Protein 5UE0 (pdb70)

Solvent-accessible surface area: 12920 Å² total

Radius of gyration: 20.77 Å; Cα contacts (8 Å, |Δi|>4): 367; chains: 1; bounding box: 65×40×37 Å

Structure (mmCIF, N/CA/C/O backbone):
data_5UE0
#
_entry.id   5UE0
#
_cell.length_a   121.812
_cell.length_b   121.812
_cell.length_c   121.812
_cell.angle_alpha   90.00
_cell.angle_beta   90.00
_cell.angle_gamma   90.00
#
_symmetry.space_group_name_H-M   'I 2 3'
#
loop_
_entity.id
_entity.type
_entity.pdbx_description
1 polymer 'CT622 protein'
2 non-polymer 'SULFATE ION'
3 water water
#
loop_
_atom_site.group_PDB
_atom_site.id
_atom_site.type_symbol
_atom_site.label_atom_id
_atom_site.label_alt_id
_atom_site.label_comp_id
_atom_site.label_asym_id
_atom_site.label_entity_id
_atom_site.label_seq_id
_atom_site.pdbx_PDB_ins_code
_atom_site.Cartn_x
_atom_site.Cartn_y
_atom_site.Cartn_z
_atom_site.occupancy
_atom_site.B_iso_or_equiv
_atom_site.auth_seq_id
_atom_site.auth_comp_id
_atom_site.auth_asym_id
_atom_site.auth_atom_id
_atom_site.pdbx_PDB_model_num
ATOM 1 N N . SER A 1 1 ? 35.258 41.191 29.528 1.00 110.75 353 SER A N 1
ATOM 2 C CA . SER A 1 1 ? 36.164 41.967 28.687 1.00 98.91 353 SER A CA 1
ATOM 3 C C . SER A 1 1 ? 37.467 42.254 29.440 1.00 118.06 353 SER A C 1
ATOM 4 O O . SER A 1 1 ? 37.465 42.959 30.445 1.00 132.25 353 SER A O 1
ATOM 7 N N . LEU A 1 2 ? 38.577 41.708 28.944 1.00 111.66 354 LEU A N 1
ATOM 8 C CA . LEU A 1 2 ? 39.829 41.687 29.695 1.00 100.26 354 LEU A CA 1
ATOM 9 C C . LEU A 1 2 ? 40.614 42.993 29.567 1.00 98.37 354 LEU A C 1
ATOM 10 O O . LEU A 1 2 ? 40.712 43.578 28.483 1.00 94.69 354 LEU A O 1
ATOM 12 N N . LEU A 1 3 ? 41.190 43.435 30.688 1.00 74.96 355 LEU A N 1
ATOM 13 C CA . LEU A 1 3 ? 42.143 44.545 30.715 1.00 54.51 355 LEU A CA 1
ATOM 14 C C . LEU A 1 3 ? 43.555 43.984 30.833 1.00 59.99 355 LEU A C 1
ATOM 15 O O . LEU A 1 3 ? 43.819 43.142 31.696 1.00 57.46 355 LEU A O 1
ATOM 17 N N . LEU A 1 4 ? 44.466 44.472 29.989 1.00 51.03 356 LEU A N 1
ATOM 18 C CA . LEU A 1 4 ? 45.778 43.840 29.894 1.00 47.25 356 LEU A CA 1
ATOM 19 C C . LEU A 1 4 ? 46.609 44.038 31.145 1.00 45.05 356 LEU A C 1
ATOM 20 O O . LEU A 1 4 ? 47.357 43.131 31.533 1.00 46.62 356 LEU A O 1
ATOM 25 N N . ASP A 1 5 ? 46.481 45.190 31.802 1.00 60.34 357 ASP A N 1
ATOM 26 C CA . ASP A 1 5 ? 47.240 45.431 33.024 1.00 69.58 357 ASP A CA 1
ATOM 27 C C . ASP A 1 5 ? 46.784 44.550 34.188 1.00 73.52 357 ASP A C 1
ATOM 28 O O . ASP A 1 5 ? 47.448 44.537 35.232 1.00 57.51 357 ASP A O 1
ATOM 33 N N . ASP A 1 6 ? 45.678 43.819 34.035 1.00 69.98 358 ASP A N 1
ATOM 34 C CA . ASP A 1 6 ? 45.160 42.968 35.096 1.00 80.15 358 ASP A CA 1
ATOM 35 C C . ASP A 1 6 ? 45.084 41.528 34.610 1.00 100.57 358 ASP A C 1
ATOM 36 O O . ASP A 1 6 ? 44.003 40.930 34.614 1.00 113.01 358 ASP A O 1
ATOM 38 N N . VAL A 1 7 ? 46.220 40.963 34.183 1.00 77.13 359 VAL A N 1
ATOM 39 C CA . VAL A 1 7 ? 46.244 39.606 33.653 1.00 75.26 359 VAL A CA 1
ATOM 40 C C . VAL A 1 7 ? 47.123 38.720 34.521 1.00 63.71 359 VAL A C 1
ATOM 41 O O . VAL A 1 7 ? 48.126 39.153 35.096 1.00 58.32 359 VAL A O 1
ATOM 45 N N . ASP A 1 8 ? 46.728 37.454 34.588 1.00 74.04 360 ASP A N 1
ATOM 46 C CA . ASP A 1 8 ? 47.506 36.429 35.251 1.00 63.63 360 ASP A CA 1
ATOM 47 C C . ASP A 1 8 ? 48.708 36.045 34.395 1.00 41.93 360 ASP A C 1
ATOM 48 O O . ASP A 1 8 ? 48.817 36.397 33.226 1.00 36.87 360 ASP A O 1
ATOM 53 N N . ASN A 1 9 ? 49.620 35.305 35.004 1.00 41.31 361 ASN A N 1
ATOM 54 C CA . ASN A 1 9 ? 50.870 34.979 34.344 1.00 45.19 361 ASN A CA 1
ATOM 55 C C . ASN A 1 9 ? 50.641 34.170 33.079 1.00 50.07 361 ASN A C 1
ATOM 56 O O . ASN A 1 9 ? 51.318 34.383 32.072 1.00 46.18 361 ASN A O 1
ATOM 61 N N . GLU A 1 10 ? 49.752 33.173 33.131 1.00 53.83 362 GLU A N 1
ATOM 62 C CA . GLU A 1 10 ? 49.547 32.380 31.925 1.00 39.02 362 GLU A CA 1
ATOM 63 C C . GLU A 1 10 ? 49.159 33.277 30.760 1.00 38.78 362 GLU A C 1
ATOM 64 O O . GLU A 1 10 ? 49.730 33.161 29.680 1.00 36.61 362 GLU A O 1
ATOM 70 N N . MET A 1 11 ? 48.281 34.263 30.987 1.00 34.15 363 MET A N 1
ATOM 71 C CA . MET A 1 11 ? 47.866 35.139 29.893 1.00 58.38 363 MET A CA 1
ATOM 72 C C . MET A 1 11 ? 48.933 36.179 29.543 1.00 41.91 363 MET A C 1
ATOM 73 O O . MET A 1 11 ? 48.984 36.667 28.401 1.00 31.84 363 MET A O 1
ATOM 76 N N . ALA A 1 12 ? 49.774 36.546 30.506 1.00 31.92 364 ALA A N 1
ATOM 77 C CA . ALA A 1 12 ? 50.898 37.416 30.165 1.00 35.37 364 ALA A CA 1
ATOM 78 C C . ALA A 1 12 ? 51.852 36.719 29.209 1.00 33.76 364 ALA A C 1
ATOM 79 O O . ALA A 1 12 ? 52.334 37.326 28.251 1.00 31.20 364 ALA A O 1
ATOM 81 N N . ALA A 1 13 ? 52.145 35.451 29.461 1.00 29.24 365 ALA A N 1
ATOM 82 C CA 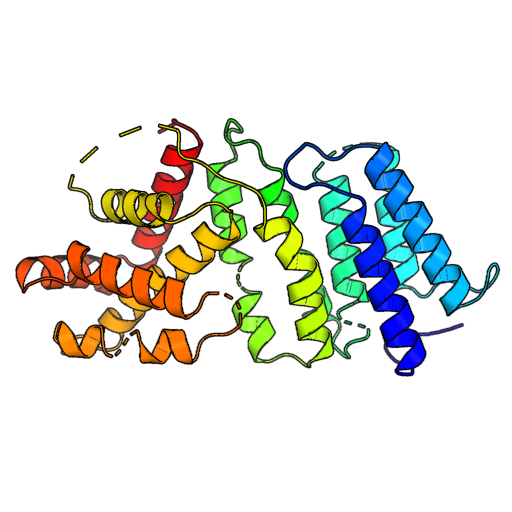. ALA A 1 13 ? 53.045 34.708 28.594 1.00 34.51 365 ALA A CA 1
ATOM 83 C C . ALA A 1 13 ? 52.393 34.392 27.258 1.00 39.53 365 ALA A C 1
ATOM 84 O O . ALA A 1 13 ? 53.073 34.346 26.216 1.00 30.80 365 ALA A O 1
ATOM 86 N N . ILE A 1 14 ? 51.085 34.143 27.255 1.00 37.12 366 ILE A N 1
ATOM 87 C CA . ILE A 1 14 ? 50.412 33.980 25.971 1.00 29.73 366 ILE A CA 1
ATOM 88 C C . ILE A 1 14 ? 50.573 35.238 25.127 1.00 32.32 366 ILE A C 1
ATOM 89 O O . ILE A 1 14 ? 50.840 35.167 23.926 1.00 33.22 366 ILE A O 1
ATOM 94 N N . ALA A 1 15 ? 50.371 36.401 25.731 1.00 28.79 367 ALA A N 1
ATOM 95 C CA . ALA A 1 15 ? 50.418 37.630 24.959 1.00 50.73 367 ALA A CA 1
ATOM 96 C C . ALA A 1 15 ? 51.813 37.852 24.410 1.00 34.17 367 ALA A C 1
ATOM 97 O O . ALA A 1 15 ? 51.999 38.207 23.244 1.00 26.69 367 ALA A O 1
ATOM 99 N N . MET A 1 16 ? 52.804 37.705 25.266 1.00 34.85 368 MET A N 1
ATOM 100 C CA . MET A 1 16 ? 54.168 37.964 24.870 1.00 31.75 368 MET A CA 1
ATOM 101 C C . MET A 1 16 ? 54.644 36.964 23.823 1.00 29.57 368 MET A C 1
ATOM 102 O O . MET A 1 16 ? 55.325 37.328 22.862 1.00 31.70 368 MET A O 1
ATOM 107 N N . GLN A 1 17 ? 54.241 35.706 23.946 1.00 27.92 369 GLN A N 1
ATOM 108 C CA . GLN A 1 17 ? 54.610 34.755 22.906 1.00 33.98 369 GLN A CA 1
ATOM 109 C C . GLN A 1 17 ? 53.981 35.130 21.577 1.00 37.51 369 GLN A C 1
ATOM 110 O O . GLN A 1 17 ? 54.623 35.007 20.527 1.00 27.27 369 GLN A O 1
ATOM 116 N N . GLY A 1 18 ? 52.755 35.646 21.597 1.00 32.21 370 GLY A N 1
ATOM 117 C CA . GLY A 1 18 ? 52.167 36.168 20.378 1.00 42.09 370 GLY A CA 1
ATOM 118 C C . GLY A 1 18 ? 52.961 37.324 19.809 1.00 39.23 370 GLY A C 1
ATOM 119 O O . GLY A 1 18 ? 53.158 37.412 18.597 1.00 32.33 370 GLY A O 1
ATOM 120 N N . PHE A 1 19 ? 53.409 38.247 20.668 1.00 24.06 371 PHE A N 1
ATOM 121 C CA . PHE A 1 19 ? 54.231 39.340 20.162 1.00 27.96 371 PHE A CA 1
ATOM 122 C C . PHE A 1 19 ? 55.540 38.800 19.594 1.00 30.71 371 PHE A C 1
ATOM 123 O O . PHE A 1 19 ? 55.987 39.214 18.524 1.00 26.65 371 PHE A O 1
ATOM 131 N N . ARG A 1 20 ? 56.151 37.843 20.268 1.00 26.56 372 ARG A N 1
ATOM 132 C CA . ARG A 1 20 ? 57.371 37.255 19.723 1.00 23.04 372 ARG A CA 1
ATOM 133 C C . ARG A 1 20 ? 57.102 36.583 18.391 1.00 28.45 372 ARG A C 1
ATOM 134 O O . ARG A 1 20 ? 57.902 36.692 17.457 1.00 29.30 372 ARG A O 1
ATOM 142 N N . SER A 1 21 ? 55.978 35.872 18.283 1.00 30.63 373 SER A N 1
ATOM 143 C CA . SER A 1 21 ? 55.619 35.245 17.014 1.00 28.66 373 SER A CA 1
ATOM 144 C C . SER A 1 21 ? 55.388 36.277 15.905 1.00 42.72 373 SER A C 1
ATOM 145 O O . SER A 1 21 ? 55.729 36.022 14.745 1.00 48.36 373 SER A O 1
ATOM 148 N N . MET A 1 22 ? 54.789 37.439 16.232 1.00 31.94 374 MET A N 1
ATOM 149 C CA . MET A 1 22 ? 54.682 38.511 15.226 1.00 29.90 374 MET A CA 1
ATOM 150 C C . MET A 1 22 ? 56.050 38.964 14.769 1.00 44.64 374 MET A C 1
ATOM 151 O O . MET A 1 22 ? 56.285 39.174 13.576 1.00 27.92 374 MET A O 1
ATOM 156 N N . ILE A 1 23 ? 56.980 39.068 15.703 1.00 29.74 375 ILE A N 1
ATOM 157 C CA . ILE A 1 23 ? 58.296 39.582 15.376 1.00 25.59 375 ILE A CA 1
ATOM 158 C C . ILE A 1 23 ? 59.016 38.659 14.422 1.00 32.34 375 ILE A C 1
ATOM 159 O O . ILE A 1 23 ? 59.723 39.119 13.540 1.00 27.67 375 ILE A O 1
ATOM 164 N N . GLU A 1 24 ? 58.880 37.342 14.602 1.00 30.71 376 GLU A N 1
ATOM 165 C CA . GLU A 1 24 ? 59.541 36.413 13.702 1.00 42.62 376 GLU A CA 1
ATOM 166 C C . GLU A 1 24 ? 59.038 36.509 12.274 1.00 43.90 376 GLU A C 1
ATOM 167 O O . GLU A 1 24 ? 59.633 35.905 11.394 1.00 34.44 376 GLU A O 1
ATOM 173 N N . GLN A 1 25 ? 57.957 37.217 12.018 1.00 27.84 377 GLN A N 1
ATOM 174 C CA . GLN A 1 25 ? 57.425 37.274 10.659 1.00 31.06 377 GLN A CA 1
ATOM 175 C C . GLN A 1 25 ? 58.086 38.315 9.784 1.00 41.02 377 GLN A C 1
ATOM 176 O O . GLN A 1 25 ? 57.731 38.390 8.607 1.00 33.51 377 GLN A O 1
ATOM 182 N N . PHE A 1 26 ? 58.984 39.146 10.295 1.00 35.24 378 PHE A N 1
ATOM 183 C CA . PHE A 1 26 ? 59.594 40.124 9.412 1.00 34.34 378 PHE A CA 1
ATOM 184 C C . PHE A 1 26 ? 61.107 40.085 9.532 1.00 37.37 378 PHE A C 1
ATOM 185 O O . PHE A 1 26 ? 61.701 39.427 10.388 1.00 35.12 378 PHE A O 1
ATOM 193 N N . ASN A 1 27 ? 61.727 40.808 8.625 1.00 35.81 379 ASN A N 1
ATOM 194 C CA . ASN A 1 27 ? 63.162 40.833 8.474 1.00 39.00 379 ASN A CA 1
ATOM 195 C C . ASN A 1 27 ? 63.477 42.289 8.308 1.00 31.35 379 ASN A C 1
ATOM 196 O O . ASN A 1 27 ? 63.072 42.900 7.312 1.00 34.39 379 ASN A O 1
ATOM 201 N N . VAL A 1 28 ? 64.186 42.851 9.282 1.00 27.80 380 VAL A N 1
ATOM 202 C CA . VAL A 1 28 ? 64.462 44.274 9.271 1.00 27.62 380 VAL A CA 1
ATOM 203 C C . VAL A 1 28 ? 65.481 44.645 8.229 1.00 32.81 380 VAL A C 1
ATOM 204 O O . VAL A 1 28 ? 65.675 45.842 7.949 1.00 33.51 380 VAL A O 1
ATOM 208 N N . ASN A 1 29 ? 66.169 43.663 7.669 1.00 31.27 381 ASN A N 1
ATOM 209 C CA . ASN A 1 29 ? 67.232 43.963 6.712 1.00 33.62 381 ASN A CA 1
ATOM 210 C C . ASN A 1 29 ? 66.716 44.357 5.348 1.00 48.39 381 ASN A C 1
ATOM 211 O O . ASN A 1 29 ? 67.524 44.778 4.515 1.00 39.24 381 ASN A O 1
ATOM 216 N N . ASN A 1 30 ? 65.425 44.236 5.106 1.00 35.10 382 ASN A N 1
ATOM 217 C CA . ASN A 1 30 ? 64.836 44.553 3.809 1.00 52.86 382 ASN A CA 1
ATOM 218 C C . ASN A 1 30 ? 63.557 45.342 4.012 1.00 43.69 382 ASN A C 1
ATOM 219 O O . ASN A 1 30 ? 62.929 45.262 5.071 1.00 33.93 382 ASN A O 1
ATOM 224 N N . PRO A 1 31 ? 63.130 46.111 3.005 1.00 57.04 383 PRO A N 1
ATOM 225 C CA . PRO A 1 31 ? 61.933 46.935 3.205 1.00 49.16 383 PRO A CA 1
ATOM 226 C C . PRO A 1 31 ? 60.756 46.068 3.617 1.00 37.22 383 PRO A C 1
ATOM 227 O O . PRO A 1 31 ? 60.610 44.943 3.149 1.00 40.34 383 PRO A O 1
ATOM 231 N N . ALA A 1 32 ? 59.924 46.582 4.527 1.00 48.81 384 ALA A N 1
ATOM 232 C CA . ALA A 1 32 ? 58.755 45.839 4.984 1.00 44.72 384 ALA A CA 1
ATOM 233 C C . ALA A 1 32 ? 57.783 45.623 3.827 1.00 40.67 384 ALA A C 1
ATOM 234 O O . ALA A 1 32 ? 57.719 46.430 2.894 1.00 45.77 384 ALA A O 1
ATOM 236 N N . THR A 1 33 ? 57.005 44.538 3.915 1.00 44.99 385 THR A N 1
ATOM 237 C CA . THR A 1 33 ? 56.132 44.116 2.834 1.00 55.66 385 THR A CA 1
ATOM 238 C C . THR A 1 33 ? 54.735 43.780 3.324 1.00 56.83 385 THR A C 1
ATOM 239 O O . THR A 1 33 ? 54.493 43.485 4.497 1.00 46.15 385 THR A O 1
ATOM 243 N N . ALA A 1 34 ? 53.814 43.787 2.372 1.00 48.60 386 ALA A N 1
ATOM 244 C CA . ALA A 1 34 ? 52.448 43.390 2.663 1.00 51.51 386 ALA A CA 1
ATOM 245 C C . ALA A 1 34 ? 52.416 42.004 3.280 1.00 64.77 386 ALA A C 1
ATOM 246 O O . ALA A 1 34 ? 51.668 41.747 4.231 1.00 49.37 386 ALA A O 1
ATOM 248 N N . LYS A 1 35 ? 53.237 41.100 2.759 1.00 51.56 387 LYS A N 1
ATOM 249 C CA . LYS A 1 35 ? 53.205 39.728 3.240 1.00 68.39 387 LYS A CA 1
ATOM 250 C C . LYS A 1 35 ? 53.570 39.682 4.712 1.00 42.28 387 LYS A C 1
ATOM 251 O O . LYS A 1 35 ? 52.889 39.019 5.518 1.00 39.24 387 LYS A O 1
ATOM 255 N N . GLU A 1 36 ? 54.649 40.387 5.091 1.00 40.24 388 GLU A N 1
ATOM 256 C CA . GLU A 1 36 ? 55.033 40.416 6.491 1.00 37.48 388 GLU A CA 1
ATOM 257 C C . GLU A 1 36 ? 53.933 41.044 7.332 1.00 46.30 388 GLU A C 1
ATOM 258 O O . GLU A 1 36 ? 53.627 40.565 8.430 1.00 41.34 388 GLU A O 1
ATOM 264 N N . LEU A 1 37 ? 53.342 42.138 6.856 1.00 41.54 389 LEU A N 1
ATOM 265 C CA . LEU A 1 37 ? 52.292 42.757 7.642 1.00 33.71 389 LEU A CA 1
ATOM 266 C C . LEU A 1 37 ? 51.134 41.779 7.842 1.00 45.27 389 LEU A C 1
ATOM 267 O O . LEU A 1 37 ? 50.595 41.642 8.951 1.00 38.46 389 LEU A O 1
ATOM 272 N N . GLN A 1 38 ? 50.783 41.050 6.785 1.00 41.70 390 GLN A N 1
ATOM 273 C CA . GLN A 1 38 ? 49.665 40.115 6.834 1.00 43.34 390 GLN A CA 1
ATOM 274 C C . GLN A 1 38 ? 49.948 38.981 7.791 1.00 42.82 390 GLN A C 1
ATOM 275 O O . GLN A 1 38 ? 49.050 38.543 8.524 1.00 37.98 390 GLN A O 1
ATOM 281 N N . ALA A 1 39 ? 51.192 38.495 7.781 1.00 41.80 391 ALA A N 1
ATOM 282 C CA . ALA A 1 39 ? 51.613 37.411 8.662 1.00 54.69 391 ALA A CA 1
ATOM 283 C C . ALA A 1 39 ? 51.581 37.844 10.122 1.00 43.34 391 ALA A C 1
ATOM 284 O O . ALA A 1 39 ? 51.182 37.074 11.002 1.00 39.72 391 ALA A O 1
ATOM 286 N N . MET A 1 40 ? 52.037 39.067 10.401 1.00 40.80 392 MET A N 1
ATOM 287 C CA . MET A 1 40 ? 51.912 39.628 11.738 1.00 34.69 392 MET A CA 1
ATOM 288 C C . MET A 1 40 ? 50.458 39.664 12.190 1.00 53.12 392 MET A C 1
ATOM 289 O O . MET A 1 40 ? 50.142 39.346 13.340 1.00 36.37 392 MET A O 1
ATOM 294 N N . GLU A 1 41 ? 49.562 40.087 11.301 1.00 79.01 393 GLU A N 1
ATOM 295 C CA . GLU A 1 41 ? 48.139 40.053 11.606 1.00 62.46 393 GLU A CA 1
ATOM 296 C C . GLU A 1 41 ? 47.684 38.646 11.944 1.00 58.80 393 GLU A C 1
ATOM 297 O O . GLU A 1 41 ? 46.873 38.455 12.858 1.00 42.87 393 GLU A O 1
ATOM 303 N N . ALA A 1 42 ? 48.155 37.645 11.191 1.00 40.70 394 ALA A N 1
ATOM 304 C CA . ALA A 1 42 ? 47.705 36.284 11.460 1.00 56.67 394 ALA A CA 1
ATOM 305 C C . ALA A 1 42 ? 48.207 35.816 12.811 1.00 40.05 394 ALA A C 1
ATOM 306 O O . ALA A 1 42 ? 47.533 35.068 13.515 1.00 34.97 394 ALA A O 1
ATOM 308 N N . GLN A 1 43 ? 49.418 36.198 13.163 1.00 31.78 395 GLN A N 1
ATOM 309 C CA . GLN A 1 43 ? 49.926 35.854 14.493 1.00 42.98 395 GLN A CA 1
ATOM 310 C C . GLN A 1 43 ? 49.180 36.597 15.579 1.00 52.15 395 GLN A C 1
ATOM 311 O O . GLN A 1 43 ? 48.962 36.069 16.666 1.00 35.45 395 GLN A O 1
ATOM 317 N N . LEU A 1 44 ? 48.781 37.821 15.316 1.00 36.16 396 LEU A N 1
ATOM 318 C CA . LEU A 1 44 ? 48.046 38.565 16.325 1.00 41.41 396 LEU A CA 1
ATOM 319 C C . LEU A 1 44 ? 46.719 37.904 16.591 1.00 43.45 396 LEU A C 1
ATOM 320 O O . LEU A 1 44 ? 46.271 37.830 17.739 1.00 38.53 396 LEU A O 1
AT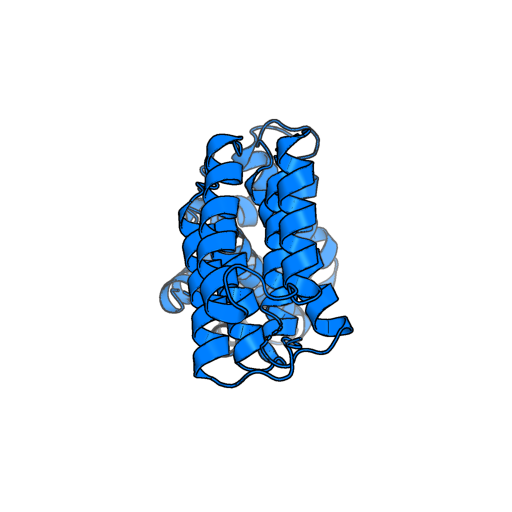OM 325 N N . THR A 1 45 ? 46.059 37.455 15.524 1.00 42.59 397 THR A N 1
ATOM 326 C CA . THR A 1 45 ? 44.737 36.857 15.670 1.00 45.32 397 THR A CA 1
ATOM 327 C C . THR A 1 45 ? 44.829 35.517 16.381 1.00 39.59 397 THR A C 1
ATOM 328 O O . THR A 1 45 ? 43.960 35.182 17.204 1.00 49.18 397 THR A O 1
ATOM 332 N N . ALA A 1 46 ? 45.844 34.718 16.053 1.00 62.74 398 ALA A N 1
ATOM 333 C CA . ALA A 1 46 ? 46.057 33.491 16.804 1.00 42.84 398 ALA A CA 1
ATOM 334 C C . ALA A 1 46 ? 46.202 33.799 18.284 1.00 37.34 398 ALA A C 1
ATOM 335 O O . ALA A 1 46 ? 45.641 33.089 19.125 1.00 38.44 398 ALA A O 1
ATOM 337 N N . MET A 1 47 ? 46.944 34.861 18.643 1.00 32.63 399 MET A N 1
ATOM 338 C CA . MET A 1 47 ? 47.122 35.106 20.077 1.00 32.16 399 MET A CA 1
ATOM 339 C C . MET A 1 47 ? 45.866 35.701 20.706 1.00 39.60 399 MET A C 1
ATOM 340 O O . MET A 1 47 ? 45.490 35.321 21.818 1.00 33.34 399 MET A O 1
ATOM 345 N N . SER A 1 48 ? 45.203 36.618 20.005 1.00 34.41 400 SER A N 1
ATOM 346 C CA . SER A 1 48 ? 43.953 37.183 20.495 1.00 50.03 400 SER A CA 1
ATOM 347 C C . SER A 1 48 ? 42.926 36.093 20.786 1.00 51.62 400 SER A C 1
ATOM 348 O O . SER A 1 48 ? 42.269 36.117 21.832 1.00 42.27 400 SER A O 1
ATOM 351 N N . ASP A 1 49 ? 42.765 35.134 19.868 1.00 40.50 401 ASP A N 1
ATOM 352 C CA . ASP A 1 49 ? 41.820 34.040 20.102 1.00 43.92 401 ASP A CA 1
ATOM 353 C C . ASP A 1 49 ? 42.122 33.348 21.428 1.00 40.73 401 ASP A C 1
ATOM 354 O O . ASP A 1 49 ? 41.220 33.108 22.235 1.00 43.02 401 ASP A O 1
ATOM 359 N N . GLN A 1 50 ? 43.404 33.057 21.683 1.00 44.86 402 GLN A N 1
ATOM 360 C CA . GLN A 1 50 ? 43.808 32.454 22.956 1.00 60.97 402 GLN A CA 1
ATOM 361 C C . GLN A 1 50 ? 43.500 33.348 24.142 1.00 59.36 402 GLN A C 1
ATOM 362 O O . GLN A 1 50 ? 43.390 32.862 25.265 1.00 46.08 402 GLN A O 1
ATOM 368 N N . LEU A 1 51 ? 43.455 34.656 23.935 1.00 50.75 403 LEU A N 1
ATOM 369 C CA . LEU A 1 51 ? 43.371 35.577 25.057 1.00 41.24 403 LEU A CA 1
ATOM 370 C C . LEU A 1 51 ? 41.942 35.805 25.500 1.00 55.50 403 LEU A C 1
ATOM 371 O O . LEU A 1 51 ? 41.644 35.772 26.695 1.00 59.10 403 LEU A O 1
ATOM 376 N N . VAL A 1 52 ? 41.058 36.054 24.537 1.00 49.49 404 VAL A N 1
ATOM 377 C CA . VAL A 1 52 ? 39.667 36.381 24.807 1.00 50.02 404 VAL A CA 1
ATOM 378 C C . VAL A 1 52 ? 38.696 35.491 24.051 1.00 43.88 404 VAL A C 1
ATOM 379 O O . VAL A 1 52 ? 37.482 35.588 24.269 1.00 61.89 404 VAL A O 1
ATOM 383 N N . GLY A 1 53 ? 39.182 34.609 23.188 1.00 54.81 405 GLY A N 1
ATOM 384 C CA . GLY A 1 53 ? 38.318 33.749 22.412 1.00 71.35 405 GLY A CA 1
ATOM 385 C C . GLY A 1 53 ? 38.059 34.328 21.034 1.00 69.32 405 GLY A C 1
ATOM 386 O O . GLY A 1 53 ? 38.239 35.526 20.781 1.00 62.53 405 GLY A O 1
ATOM 387 N N . ALA A 1 54 ? 37.639 33.448 20.122 1.00 91.62 406 ALA A N 1
ATOM 388 C CA . ALA A 1 54 ? 37.419 33.853 18.741 1.00 89.11 406 ALA A CA 1
ATOM 389 C C . ALA A 1 54 ? 36.416 34.999 18.627 1.00 89.93 406 ALA A C 1
ATOM 390 O O . ALA A 1 54 ? 36.413 35.705 17.609 1.00 80.33 406 ALA A O 1
ATOM 392 N N . ASP A 1 55 ? 35.591 35.228 19.663 1.00 108.07 407 ASP A N 1
ATOM 393 C CA . ASP A 1 55 ? 34.548 36.245 19.608 1.00 120.72 407 ASP A CA 1
ATOM 394 C C . ASP A 1 55 ? 34.592 37.275 20.731 1.00 129.26 407 ASP A C 1
ATOM 395 O O . ASP A 1 55 ? 33.734 38.165 20.758 1.00 169.32 407 ASP A O 1
ATOM 400 N N . GLY A 1 56 ? 35.557 37.198 21.646 1.00 83.50 408 GLY A N 1
ATOM 401 C CA . GLY A 1 56 ? 35.610 38.148 22.740 1.00 74.26 408 GLY A CA 1
ATOM 402 C C . GLY A 1 56 ? 36.126 39.516 22.315 1.00 54.59 408 GLY A C 1
ATOM 403 O O . GLY A 1 56 ? 36.795 39.676 21.296 1.00 57.22 408 GLY A O 1
ATOM 404 N N . GLU A 1 57 ? 35.827 40.528 23.130 1.00 66.59 409 GLU A N 1
ATOM 405 C CA . GLU A 1 57 ? 36.259 41.887 22.817 1.00 59.38 409 GLU A CA 1
ATOM 406 C C . GLU A 1 57 ? 37.758 42.021 23.029 1.00 56.20 409 GLU A C 1
ATOM 407 O O . GLU A 1 57 ? 38.301 41.596 24.049 1.00 46.67 409 GLU A O 1
ATOM 410 N N . LEU A 1 58 ? 38.426 42.628 22.075 1.00 56.67 410 LEU A N 1
ATOM 411 C CA . LEU A 1 58 ? 39.866 42.766 22.151 1.00 49.28 410 LEU A CA 1
ATOM 412 C C . LEU A 1 58 ? 40.206 43.840 23.180 1.00 47.91 410 LEU A C 1
ATOM 413 O O . LEU A 1 58 ? 39.607 44.914 23.150 1.00 47.28 410 LEU A O 1
ATOM 418 N N . PRO A 1 59 ? 41.176 43.615 24.060 1.00 44.20 411 PRO A N 1
ATOM 419 C CA . PRO A 1 59 ? 41.660 44.704 24.921 1.00 45.70 411 PRO A CA 1
ATOM 420 C C . PRO A 1 59 ? 42.064 45.927 24.114 1.00 55.23 411 PRO A C 1
ATOM 421 O O . PRO A 1 59 ? 42.411 45.798 22.938 1.00 44.17 411 PRO A O 1
ATOM 425 N N . ALA A 1 60 ? 42.017 47.110 24.741 1.00 45.84 412 ALA A N 1
ATOM 426 C CA . ALA A 1 60 ? 42.368 48.351 24.050 1.00 49.15 412 ALA A CA 1
ATOM 427 C C . ALA A 1 60 ? 43.731 48.246 23.363 1.00 36.21 412 ALA A C 1
ATOM 428 O O . ALA A 1 60 ? 43.891 48.634 22.208 1.00 40.21 412 ALA A O 1
ATOM 430 N N . GLU A 1 61 ? 44.714 47.682 24.028 1.00 37.25 413 GLU A N 1
ATOM 431 C CA . GLU A 1 61 ? 46.049 47.759 23.436 1.00 44.59 413 GLU A CA 1
ATOM 432 C C . GLU A 1 61 ? 46.183 46.827 22.236 1.00 38.31 413 GLU A C 1
ATOM 433 O O . GLU A 1 61 ? 46.958 47.113 21.313 1.00 35.82 413 GLU A O 1
ATOM 439 N N . ILE A 1 62 ? 45.458 45.703 22.246 1.00 33.99 414 ILE A N 1
ATOM 440 C CA . ILE A 1 62 ? 45.428 44.789 21.110 1.00 44.62 414 ILE A CA 1
ATOM 441 C C . ILE A 1 62 ? 44.626 45.411 19.990 1.00 45.76 414 ILE A C 1
ATOM 442 O O . ILE A 1 62 ? 44.957 45.287 18.805 1.00 34.67 414 ILE A O 1
ATOM 447 N N . GLN A 1 63 ? 43.533 46.064 20.344 1.00 36.24 415 GLN A N 1
ATOM 448 C CA . GLN A 1 63 ? 42.804 46.809 19.346 1.00 41.92 415 GLN A CA 1
ATOM 449 C C . GLN A 1 63 ? 43.770 47.734 18.616 1.00 54.79 415 GLN A C 1
ATOM 450 O O . GLN A 1 63 ? 43.876 47.704 17.387 1.00 47.13 415 GLN A O 1
ATOM 456 N N . ALA A 1 64 ? 44.556 48.488 19.372 1.00 73.23 416 ALA A N 1
ATOM 457 C CA . ALA A 1 64 ? 45.450 49.459 18.760 1.00 59.50 416 ALA A CA 1
ATOM 458 C C . ALA A 1 64 ? 46.410 48.799 17.767 1.00 38.75 416 ALA A C 1
ATOM 459 O O . ALA A 1 64 ? 46.635 49.320 16.674 1.00 38.83 416 ALA A O 1
ATOM 461 N N . ILE A 1 65 ? 46.988 47.651 18.123 1.00 34.82 417 ILE A N 1
ATOM 462 C CA . ILE A 1 65 ? 47.909 46.968 17.202 1.00 31.51 417 ILE A CA 1
ATOM 463 C C . ILE A 1 65 ? 47.178 46.558 15.939 1.00 40.78 417 ILE A C 1
ATOM 464 O O . ILE A 1 65 ? 47.715 46.632 14.825 1.00 35.34 417 ILE A O 1
ATOM 469 N N . LYS A 1 66 ? 45.954 46.056 16.098 1.00 41.10 418 LYS A N 1
ATOM 470 C CA . LYS A 1 66 ? 45.165 45.662 14.937 1.00 53.53 418 LYS A CA 1
ATOM 471 C C . LYS A 1 66 ? 44.913 46.858 14.027 1.00 45.69 418 LYS A C 1
ATOM 472 O O . LYS A 1 66 ? 45.140 46.787 12.818 1.00 41.63 418 LYS A O 1
ATOM 475 N N . ASP A 1 67 ? 44.444 47.974 14.595 1.00 53.72 419 ASP A N 1
ATOM 476 C CA . ASP A 1 67 ? 44.235 49.181 13.799 1.00 44.19 419 ASP A CA 1
ATOM 477 C C . ASP A 1 67 ? 45.510 49.584 13.078 1.00 44.78 419 ASP A C 1
ATOM 478 O O . ASP A 1 67 ? 45.491 50.003 11.912 1.00 43.08 419 ASP A O 1
ATOM 483 N N . ALA A 1 68 ? 46.622 49.510 13.781 1.00 38.36 420 ALA A N 1
ATOM 484 C CA . ALA A 1 68 ? 47.902 49.892 13.203 1.00 39.34 420 ALA A CA 1
ATOM 485 C C . ALA A 1 68 ? 48.260 48.990 12.032 1.00 48.35 420 ALA A C 1
ATOM 486 O O . ALA A 1 68 ? 48.675 49.462 10.971 1.00 39.00 420 ALA A O 1
ATOM 488 N N . LEU A 1 69 ? 48.123 47.677 12.210 1.00 41.22 421 LEU A N 1
ATOM 489 C CA . LEU A 1 69 ? 48.449 46.780 11.107 1.00 37.54 421 LEU A CA 1
ATOM 490 C C . LEU A 1 69 ? 47.492 46.994 9.945 1.00 40.79 421 LEU A C 1
ATOM 491 O O . LEU A 1 69 ? 47.876 46.864 8.777 1.00 42.13 421 LEU A O 1
ATOM 496 N N . ALA A 1 70 ? 46.228 47.291 10.250 1.00 50.31 422 ALA A N 1
ATOM 497 C CA . ALA A 1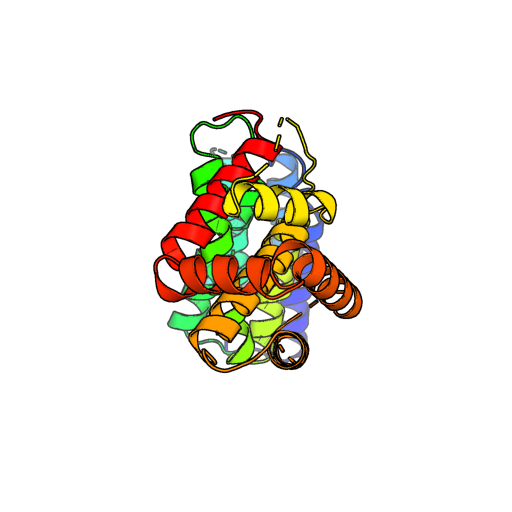 70 ? 45.258 47.521 9.188 1.00 56.74 422 ALA A CA 1
ATOM 498 C C . ALA A 1 70 ? 45.698 48.683 8.307 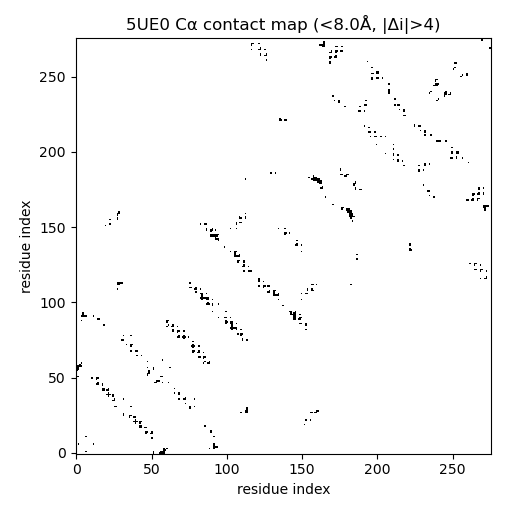1.00 63.32 422 ALA A C 1
ATOM 499 O O . ALA A 1 70 ? 45.684 48.589 7.073 1.00 57.12 422 ALA A O 1
ATOM 501 N N . GLN A 1 71 ? 46.119 49.785 8.930 1.00 52.21 423 GLN A N 1
ATOM 502 C CA . GLN A 1 71 ? 46.481 50.970 8.164 1.00 48.13 423 GLN A CA 1
ATOM 503 C C . GLN A 1 71 ? 47.733 50.718 7.344 1.00 63.41 423 GLN A C 1
ATOM 504 O O . GLN A 1 71 ? 47.829 51.170 6.200 1.00 52.62 423 GLN A O 1
ATOM 510 N N . ALA A 1 72 ? 48.703 49.996 7.901 1.00 64.40 424 ALA A N 1
ATOM 511 C CA . ALA A 1 72 ? 49.955 49.794 7.182 1.00 51.34 424 ALA A CA 1
ATOM 512 C C . ALA A 1 72 ? 49.740 48.987 5.913 1.00 49.07 424 ALA A C 1
ATOM 513 O O . ALA A 1 72 ? 50.487 49.139 4.939 1.00 80.26 424 ALA A O 1
ATOM 515 N N . LEU A 1 73 ? 48.718 48.139 5.906 1.00 54.31 425 LEU A N 1
ATOM 516 C CA . LEU A 1 73 ? 48.394 47.372 4.710 1.00 68.74 425 LEU A CA 1
ATOM 517 C C . LEU A 1 73 ? 47.705 48.241 3.672 1.00 53.93 425 LEU A C 1
ATOM 518 O O . LEU A 1 73 ? 47.865 48.020 2.461 1.00 60.78 425 LEU A O 1
ATOM 523 N N . LYS A 1 74 ? 46.898 49.202 4.118 1.00 94.87 426 LYS A N 1
ATOM 524 C CA . LYS A 1 74 ? 46.242 50.103 3.181 1.00 93.76 426 LYS A CA 1
ATOM 525 C C . LYS A 1 74 ? 47.242 51.008 2.470 1.00 83.47 426 LYS A C 1
ATOM 526 O O . LYS A 1 74 ? 46.999 51.415 1.328 1.00 81.18 426 LYS A O 1
ATOM 532 N N . GLN A 1 75 ? 48.354 51.340 3.118 1.00 69.65 427 GLN A N 1
ATOM 533 C CA . GLN A 1 75 ? 49.389 52.192 2.523 1.00 84.51 427 GLN A CA 1
ATOM 534 C C . GLN A 1 75 ? 50.788 51.600 2.657 1.00 78.33 427 GLN A C 1
ATOM 535 O O . GLN A 1 75 ? 51.476 51.827 3.659 1.00 58.81 427 GLN A O 1
ATOM 537 N N . ALA A 1 78 ? 57.454 51.529 5.540 1.00 88.79 430 ALA A N 1
ATOM 538 C CA . ALA A 1 78 ? 58.332 51.394 6.694 1.00 69.42 430 ALA A CA 1
ATOM 539 C C . ALA A 1 78 ? 57.639 51.937 7.941 1.00 87.59 430 ALA A C 1
ATOM 540 O O . ALA A 1 78 ? 57.485 51.232 8.960 1.00 61.43 430 ALA A O 1
ATOM 542 N N . ASP A 1 79 ? 57.223 53.204 7.855 1.00 100.24 431 ASP A N 1
ATOM 543 C CA . ASP A 1 79 ? 56.435 53.794 8.928 1.00 69.24 431 ASP A CA 1
ATOM 544 C C . ASP A 1 79 ? 55.342 52.843 9.388 1.00 61.11 431 ASP A C 1
ATOM 545 O O . ASP A 1 79 ? 54.997 52.819 10.573 1.00 47.24 431 ASP A O 1
ATOM 547 N N . GLY A 1 80 ? 54.792 52.049 8.467 1.00 58.42 432 GLY A N 1
ATOM 548 C CA . GLY A 1 80 ? 53.698 51.167 8.827 1.00 53.26 432 GLY A CA 1
ATOM 549 C C . GLY A 1 80 ? 54.133 50.082 9.795 1.00 36.31 432 GLY A C 1
ATOM 550 O O . GLY A 1 80 ? 53.541 49.903 10.862 1.00 40.29 432 GLY A O 1
ATOM 551 N N . LEU A 1 81 ? 55.175 49.348 9.441 1.00 39.06 433 LEU A N 1
ATOM 552 C CA . LEU A 1 81 ? 55.635 48.304 10.352 1.00 50.99 433 LEU A CA 1
ATOM 553 C C . LEU A 1 81 ? 56.176 48.921 11.637 1.00 47.89 433 LEU A C 1
ATOM 554 O O . LEU A 1 81 ? 55.878 48.467 12.740 1.00 31.38 433 LEU A O 1
ATOM 559 N N . ALA A 1 82 ? 56.940 49.990 11.516 1.00 31.99 434 ALA A N 1
ATOM 560 C CA . ALA A 1 82 ? 57.448 50.655 12.713 1.00 30.70 434 ALA A CA 1
ATOM 561 C C . ALA A 1 82 ? 56.305 51.093 13.629 1.00 28.80 434 ALA A C 1
ATOM 562 O O . ALA A 1 82 ? 56.389 50.949 14.864 1.00 30.25 434 ALA A O 1
ATOM 564 N N . THR A 1 83 ? 55.241 51.668 13.066 1.00 36.55 435 THR A N 1
ATOM 565 C CA . THR A 1 83 ? 54.129 52.126 13.900 1.00 31.35 435 THR A CA 1
ATOM 566 C C . THR A 1 83 ? 53.480 50.945 14.613 1.00 45.59 435 THR A C 1
ATOM 567 O O . THR A 1 83 ? 53.120 51.030 15.797 1.00 32.38 435 THR A O 1
ATOM 571 N N . ALA A 1 84 ? 53.341 49.823 13.913 1.00 34.12 436 ALA A N 1
ATOM 572 C CA . ALA A 1 84 ? 52.729 48.624 14.505 1.00 38.71 436 ALA A CA 1
ATOM 573 C C . ALA A 1 84 ? 53.604 48.076 15.625 1.00 29.84 436 ALA A C 1
ATOM 574 O O . ALA A 1 84 ? 53.109 47.698 16.717 1.00 30.45 436 ALA A O 1
ATOM 576 N N . MET A 1 85 ? 54.921 48.071 15.422 1.00 30.81 437 MET A N 1
ATOM 577 C CA . MET A 1 85 ? 55.789 47.568 16.485 1.00 28.59 437 MET A CA 1
ATOM 578 C C . MET A 1 85 ? 55.813 48.489 17.708 1.00 35.05 437 MET A C 1
ATOM 579 O O . MET A 1 85 ? 55.989 48.018 18.849 1.00 42.86 437 MET A O 1
ATOM 584 N N . GLY A 1 86 ? 55.657 49.798 17.523 1.00 30.25 438 GLY A N 1
ATOM 585 C CA . GLY A 1 86 ? 55.475 50.658 18.682 1.00 29.36 438 GLY A CA 1
ATOM 586 C C . GLY A 1 86 ? 54.222 50.301 19.463 1.00 27.42 438 GLY A C 1
ATOM 587 O O . GLY A 1 86 ? 54.217 50.321 20.686 1.00 29.02 438 GLY A O 1
ATOM 588 N N . GLN A 1 87 ? 53.128 50.010 18.761 1.00 28.26 439 GLN A N 1
ATOM 589 C CA . GLN A 1 87 ? 51.913 49.578 19.455 1.00 23.29 439 GLN A CA 1
ATOM 590 C C . GLN A 1 87 ? 52.109 48.227 20.144 1.00 25.97 439 GLN A C 1
ATOM 591 O O . GLN A 1 87 ? 51.499 47.983 21.200 1.00 29.59 439 GLN A O 1
ATOM 597 N N . VAL A 1 88 ? 52.904 47.332 19.550 1.00 28.60 440 VAL A N 1
ATOM 598 C CA . VAL A 1 88 ? 53.247 46.077 20.226 1.00 28.56 440 VAL A CA 1
ATOM 599 C C . VAL A 1 88 ? 53.998 46.355 21.506 1.00 48.41 440 VAL A C 1
ATOM 600 O O . VAL A 1 88 ? 53.759 45.724 22.532 1.00 26.66 440 VAL A O 1
ATOM 604 N N . ALA A 1 89 ? 54.924 47.299 21.468 1.00 27.47 441 ALA A N 1
ATOM 605 C CA . ALA A 1 89 ? 55.766 47.552 22.642 1.00 27.32 441 ALA A CA 1
ATOM 606 C C . ALA A 1 89 ? 54.957 48.235 23.739 1.00 26.15 441 ALA A C 1
ATOM 607 O O . ALA A 1 89 ? 55.085 47.901 24.917 1.00 30.82 441 ALA A O 1
ATOM 609 N N . PHE A 1 90 ? 54.053 49.129 23.340 1.00 28.86 442 PHE A N 1
ATOM 610 C CA . PHE A 1 90 ? 53.091 49.704 24.286 1.00 27.62 442 PHE A CA 1
ATOM 611 C C . PHE A 1 90 ? 52.321 48.600 24.996 1.00 42.17 442 PHE A C 1
ATOM 612 O O . PHE A 1 90 ? 52.308 48.514 26.223 1.00 30.64 442 PHE A O 1
ATOM 620 N N . ALA A 1 91 ? 51.695 47.718 24.234 1.00 32.86 443 ALA A N 1
ATOM 621 C CA . ALA A 1 91 ? 50.905 46.653 24.845 1.00 29.25 443 ALA A CA 1
ATOM 622 C C . ALA A 1 91 ? 51.751 45.837 25.813 1.00 29.13 443 ALA A C 1
ATOM 623 O O . ALA A 1 91 ? 51.339 45.553 26.940 1.00 38.89 443 ALA A O 1
ATOM 625 N N . ALA A 1 92 ? 52.966 45.459 25.381 1.00 29.74 444 ALA A N 1
ATOM 626 C CA . ALA A 1 92 ? 53.806 44.595 26.202 1.00 26.16 444 ALA A CA 1
ATOM 627 C C . ALA A 1 92 ? 54.164 45.320 27.480 1.00 27.78 444 ALA A C 1
ATOM 628 O O . ALA A 1 92 ? 54.188 44.725 28.571 1.00 29.32 444 ALA A O 1
ATOM 630 N N . ALA A 1 93 ? 54.341 46.632 27.377 1.00 32.52 445 ALA A N 1
ATOM 631 C CA . ALA A 1 93 ? 54.708 47.436 28.532 1.00 33.76 445 ALA A CA 1
ATOM 632 C C . ALA A 1 93 ? 53.566 47.506 29.495 1.00 40.14 445 ALA A C 1
ATOM 633 O O . ALA A 1 93 ? 53.782 47.393 30.701 1.00 33.45 445 ALA A O 1
ATOM 646 N N . VAL A 1 95 ? 51.190 45.210 29.847 1.00 37.26 447 VAL A N 1
ATOM 647 C CA . VAL A 1 95 ? 51.141 43.896 30.474 1.00 55.75 447 VAL A CA 1
ATOM 648 C C . VAL A 1 95 ? 52.126 43.823 31.624 1.00 41.35 447 VAL A C 1
ATOM 649 O O . VAL A 1 95 ? 51.852 43.195 32.634 1.00 38.71 447 VAL A O 1
ATOM 653 N N . GLY A 1 96 ? 53.286 44.435 31.457 1.00 36.07 448 GLY A N 1
ATOM 654 C CA . GLY A 1 96 ? 54.286 44.381 32.489 1.00 60.13 448 GLY A CA 1
ATOM 655 C C . GLY A 1 96 ? 54.045 45.277 33.674 1.00 45.65 448 GLY A C 1
ATOM 656 O O . GLY A 1 96 ? 54.909 45.330 34.549 1.00 40.91 448 GLY A O 1
ATOM 657 N N . GLY A 1 97 ? 52.939 46.005 33.731 1.00 43.81 449 GLY A N 1
ATOM 658 C CA . GLY A 1 97 ? 52.698 46.902 34.850 1.00 52.89 449 GLY A CA 1
ATOM 659 C C . GLY A 1 97 ? 53.207 48.319 34.664 1.00 34.92 449 GLY A C 1
ATOM 660 O O . GLY A 1 97 ? 53.114 49.136 35.601 1.00 40.25 449 GLY A O 1
ATOM 661 N N . GLY A 1 98 ? 53.707 48.661 33.488 1.00 37.23 450 GLY A N 1
ATOM 662 C CA . GLY A 1 98 ? 54.116 50.022 33.247 1.00 39.26 450 GLY A CA 1
ATOM 663 C C . GLY A 1 98 ? 52.930 50.965 33.296 1.00 39.23 450 GLY A C 1
ATOM 664 O O . GLY A 1 98 ? 51.805 50.612 32.935 1.00 43.23 450 GLY A O 1
ATOM 665 N N . SER A 1 99 ? 53.199 52.174 33.769 1.00 42.50 451 SER A N 1
ATOM 666 C CA . SER A 1 99 ? 52.239 53.258 33.688 1.00 39.76 451 SER A CA 1
ATOM 667 C C . SER A 1 99 ? 52.009 53.652 32.223 1.00 55.24 451 SER A C 1
ATOM 668 O O . SER A 1 99 ? 52.741 53.246 31.306 1.00 35.11 451 SER A O 1
ATOM 671 N N . ALA A 1 100 ? 50.975 54.464 32.009 1.00 77.88 452 ALA A N 1
ATOM 672 C CA . ALA A 1 100 ? 50.745 55.040 30.689 1.00 71.34 452 ALA A CA 1
ATOM 673 C C . ALA A 1 100 ? 51.975 55.800 30.203 1.00 46.08 452 ALA A C 1
ATOM 674 O O . ALA A 1 100 ? 52.391 55.670 29.044 1.00 38.35 452 ALA A O 1
ATOM 676 N N . GLY A 1 101 ? 52.560 56.617 31.078 1.00 40.43 453 GLY A N 1
ATOM 677 C CA . GLY A 1 101 ? 53.723 57.400 30.675 1.00 30.68 453 GLY A CA 1
ATOM 678 C C . GLY A 1 101 ? 54.872 56.524 30.245 1.00 38.55 453 GLY A C 1
ATOM 679 O O . GLY A 1 101 ? 55.504 56.763 29.216 1.00 33.97 453 GLY A O 1
ATOM 680 N N . THR A 1 102 ? 55.128 55.467 31.017 1.00 38.61 454 THR A N 1
ATOM 681 C CA . THR A 1 102 ? 56.199 54.541 30.673 1.00 41.30 454 THR A CA 1
ATOM 682 C C . THR A 1 102 ? 55.893 53.834 29.360 1.00 36.51 454 THR A C 1
ATOM 683 O O . THR A 1 102 ? 56.749 53.739 28.470 1.00 36.26 454 THR A O 1
ATOM 687 N N . ALA A 1 103 ? 54.668 53.313 29.217 1.00 34.87 455 ALA A N 1
ATOM 688 C CA . ALA A 1 103 ? 54.332 52.617 27.972 1.00 27.68 455 ALA A CA 1
ATOM 689 C C . ALA A 1 103 ? 54.454 53.566 26.783 1.00 37.74 455 ALA A C 1
ATOM 690 O O . ALA A 1 103 ? 54.939 53.169 25.719 1.00 40.19 455 ALA A O 1
ATOM 692 N N . GLY A 1 104 ? 54.029 54.836 26.962 1.00 34.08 456 GLY A N 1
ATOM 693 C CA . GLY A 1 104 ? 54.189 55.817 25.904 1.00 45.26 456 GLY A CA 1
ATOM 694 C C . GLY A 1 104 ? 55.645 56.009 25.528 1.00 32.18 456 GLY A C 1
ATOM 695 O O . GLY A 1 104 ? 56.002 56.000 24.357 1.00 29.91 456 GLY A O 1
ATOM 696 N N . THR A 1 105 ? 56.514 56.214 26.516 1.00 31.58 457 THR A N 1
ATOM 697 C CA . THR A 1 105 ? 57.931 56.361 26.199 1.00 27.82 457 THR A CA 1
ATOM 698 C C . THR A 1 105 ? 58.48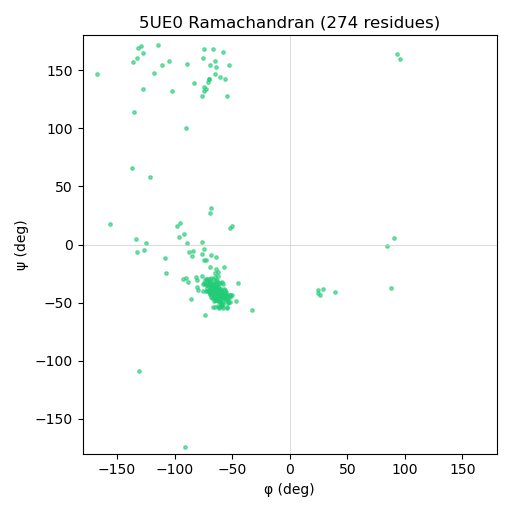8 55.125 25.485 1.00 38.75 457 THR A C 1
ATOM 699 O O . THR A 1 105 ? 59.292 55.242 24.540 1.00 28.85 457 THR A O 1
ATOM 703 N N . VAL A 1 106 ? 58.123 53.932 25.941 1.00 61.21 458 VAL A N 1
ATOM 704 C CA . VAL A 1 106 ? 58.635 52.735 25.292 1.00 44.21 458 VAL A CA 1
ATOM 705 C C . VAL A 1 106 ? 58.191 52.709 23.834 1.00 27.29 458 VAL A C 1
ATOM 706 O O . VAL A 1 106 ? 58.978 52.409 22.923 1.00 30.72 458 VAL A O 1
ATOM 710 N N . GLN A 1 107 ? 56.929 53.041 23.598 1.00 26.96 459 GLN A N 1
ATOM 711 C CA . GLN A 1 107 ? 56.359 53.006 22.270 1.00 20.17 459 GLN A CA 1
ATOM 712 C C . GLN A 1 107 ? 57.063 53.986 21.342 1.00 31.82 459 GLN A C 1
ATOM 713 O O . GLN A 1 107 ? 57.501 53.613 20.241 1.00 29.15 459 GLN A O 1
ATOM 719 N N . MET A 1 108 ? 57.164 55.267 21.766 1.00 26.39 460 MET A N 1
ATOM 720 C CA . MET A 1 108 ? 57.777 56.259 20.886 1.00 29.90 460 MET A CA 1
ATOM 721 C C . MET A 1 108 ? 59.203 55.846 20.545 1.00 40.74 460 MET A C 1
ATOM 722 O O . MET A 1 108 ? 59.628 55.920 19.389 1.00 27.43 460 MET A O 1
ATOM 727 N N . ASN A 1 109 ? 59.960 55.368 21.527 1.00 29.01 461 ASN A N 1
ATOM 728 C CA . ASN A 1 109 ? 61.366 55.125 21.262 1.00 32.93 461 ASN A CA 1
ATOM 729 C C . ASN A 1 109 ? 61.618 53.802 20.535 1.00 35.15 461 ASN A C 1
ATOM 730 O O . ASN A 1 109 ? 62.556 53.732 19.725 1.00 25.93 461 ASN A O 1
ATOM 735 N N . VAL A 1 110 ? 60.799 52.759 20.739 1.00 26.50 462 VAL A N 1
ATOM 736 C CA . VAL A 1 110 ? 60.972 51.547 19.963 1.00 29.98 462 VAL A CA 1
ATOM 737 C C . VAL A 1 110 ? 60.612 51.833 18.514 1.00 30.06 462 VAL A C 1
ATOM 738 O O . VAL A 1 110 ? 61.238 51.358 17.577 1.00 24.46 462 VAL A O 1
ATOM 753 N N . GLN A 1 112 ? 60.920 54.496 16.948 1.00 24.59 464 GLN A N 1
ATOM 754 C CA . GLN A 1 112 ? 62.044 55.182 16.275 1.00 20.76 464 GLN A CA 1
ATOM 755 C C . GLN A 1 112 ? 63.139 54.241 15.844 1.00 20.44 464 GLN A C 1
ATOM 756 O O . GLN A 1 112 ? 63.722 54.403 14.789 1.00 23.88 464 GLN A O 1
ATOM 762 N N . LEU A 1 113 ? 63.445 53.233 16.672 1.00 28.50 465 LEU A N 1
ATOM 763 C CA . LEU A 1 113 ? 64.501 52.283 16.305 1.00 24.26 465 LEU A CA 1
ATOM 764 C C . LEU A 1 113 ? 64.162 51.514 15.049 1.00 20.51 465 LEU A C 1
ATOM 765 O O . LEU A 1 113 ? 65.041 51.241 14.203 1.00 26.70 465 LEU A O 1
ATOM 770 N N . TYR A 1 114 ? 62.903 51.122 14.909 1.00 27.14 466 TYR A N 1
ATOM 771 C CA . TYR A 1 114 ? 62.462 50.525 13.650 1.00 23.97 466 TYR A CA 1
ATOM 772 C C . TYR A 1 114 ? 62.547 51.528 12.498 1.00 27.64 466 TYR A C 1
ATOM 773 O O . TYR A 1 114 ? 62.896 51.160 11.358 1.00 29.63 466 TYR A O 1
ATOM 782 N N . LYS A 1 115 ? 62.192 52.792 12.748 1.00 32.92 467 LYS A N 1
ATOM 783 C CA . LYS A 1 115 ? 62.286 53.767 11.662 1.00 34.01 467 LYS A CA 1
ATOM 784 C C . LYS A 1 115 ? 63.734 53.943 11.236 1.00 26.16 467 LYS A C 1
ATOM 785 O O . LYS A 1 115 ? 64.037 54.061 10.048 1.00 26.86 467 LYS A O 1
ATOM 789 N N . THR A 1 116 ? 64.655 53.913 12.187 1.00 25.48 468 THR A N 1
ATOM 790 C CA . THR A 1 116 ? 66.059 53.987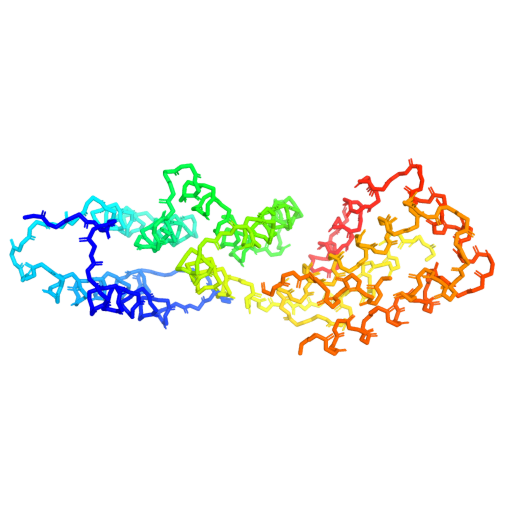 11.830 1.00 26.40 468 THR A CA 1
ATOM 791 C C . THR A 1 116 ? 66.502 52.722 11.118 1.00 26.55 468 THR A C 1
ATOM 792 O O . THR A 1 116 ? 67.240 52.775 10.121 1.00 25.74 468 THR A O 1
ATOM 796 N N . ALA A 1 117 ? 66.074 51.554 11.619 1.00 29.27 469 ALA A N 1
ATOM 797 C CA . ALA A 1 117 ? 66.484 50.304 10.993 1.00 37.96 469 ALA A CA 1
ATOM 798 C C . ALA A 1 117 ? 66.077 50.290 9.529 1.00 43.73 469 ALA A C 1
ATOM 799 O O . ALA A 1 117 ? 66.834 49.840 8.654 1.00 35.82 469 ALA A O 1
ATOM 801 N N . PHE A 1 118 ? 64.903 50.826 9.236 1.00 30.32 470 PHE A N 1
ATOM 802 C CA . PHE A 1 118 ? 64.386 50.782 7.865 1.00 33.78 470 PHE A CA 1
ATOM 803 C C . PHE A 1 118 ? 64.823 51.972 7.047 1.00 43.93 470 PHE A C 1
ATOM 804 O O . PHE A 1 118 ? 64.454 52.081 5.876 1.00 44.41 470 PHE A O 1
ATOM 812 N N . SER A 1 119 ? 65.598 52.872 7.602 1.00 32.77 471 SER A N 1
ATOM 813 C CA . SER A 1 119 ? 66.092 53.965 6.777 1.00 36.49 471 SER A CA 1
ATOM 814 C C . SER A 1 119 ? 67.195 53.465 5.856 1.00 28.79 471 SER A C 1
ATOM 815 O O . SER A 1 119 ? 68.101 52.741 6.277 1.00 64.70 471 SER A O 1
ATOM 818 N N . SER A 1 120 ? 67.070 53.831 4.582 1.00 37.38 472 SER A N 1
ATOM 819 C CA . SER A 1 120 ? 68.108 53.581 3.597 1.00 34.88 472 SER A CA 1
ATOM 820 C C . SER A 1 120 ? 69.308 54.478 3.846 1.00 37.29 472 SER A C 1
ATOM 821 O O . SER A 1 120 ? 69.172 55.661 4.175 1.00 38.73 472 SER A O 1
ATOM 824 N N . THR A 1 121 ? 70.504 53.906 3.684 1.00 40.43 473 THR A N 1
ATOM 825 C CA . THR A 1 121 ? 71.738 54.670 3.858 1.00 49.47 473 THR A CA 1
ATOM 826 C C . THR A 1 121 ? 71.891 55.788 2.836 1.00 45.86 473 THR A C 1
ATOM 827 O O . THR A 1 121 ? 72.651 56.732 3.077 1.00 55.66 473 THR A O 1
ATOM 831 N N . SER A 1 122 ? 71.203 55.701 1.698 1.00 38.67 474 SER A N 1
ATOM 832 C CA . SER A 1 122 ? 71.251 56.759 0.705 1.00 47.71 474 SER A CA 1
ATOM 833 C C . SER A 1 122 ? 70.250 57.878 0.977 1.00 66.66 474 SER A C 1
ATOM 834 O O . SER A 1 122 ? 70.315 58.920 0.317 1.00 62.74 474 SER A O 1
ATOM 837 N N . SER A 1 123 ? 69.333 57.687 1.923 1.00 46.93 475 SER A N 1
ATOM 838 C CA . SER A 1 123 ? 68.301 58.680 2.180 1.00 47.44 475 SER A CA 1
ATOM 839 C C . SER A 1 123 ? 68.932 60.001 2.601 1.00 41.75 475 SER A C 1
ATOM 840 O O . SER A 1 123 ? 69.936 60.021 3.314 1.00 46.24 475 SER A O 1
ATOM 843 N N . SER A 1 124 ? 68.332 61.124 2.187 1.00 41.31 476 SER A N 1
ATOM 844 C CA . SER A 1 124 ? 68.858 62.401 2.665 1.00 51.13 476 SER A CA 1
ATOM 845 C C . SER A 1 124 ? 68.682 62.526 4.179 1.00 34.39 476 SER A C 1
ATOM 846 O O . SER A 1 124 ? 69.438 63.249 4.838 1.00 40.43 476 SER A O 1
ATOM 849 N N . SER A 1 125 ? 67.715 61.824 4.756 1.00 39.17 477 SER A N 1
ATOM 850 C CA . SER A 1 125 ? 67.525 61.911 6.195 1.00 62.75 477 SER A CA 1
ATOM 851 C C . SER A 1 125 ? 68.238 60.792 6.959 1.00 57.90 477 SER A C 1
ATOM 852 O O . SER A 1 125 ? 67.906 60.559 8.120 1.00 33.30 477 SER A O 1
ATOM 855 N N . TYR A 1 126 ? 69.225 60.113 6.354 1.00 38.01 478 TYR A N 1
ATOM 856 C CA . TYR A 1 126 ? 69.782 58.932 7.009 1.00 31.22 478 TYR A CA 1
ATOM 857 C C . TYR A 1 126 ? 70.569 59.317 8.269 1.00 30.92 478 TYR A C 1
ATOM 858 O O . TYR A 1 126 ? 70.421 58.691 9.318 1.00 34.77 478 TYR A O 1
ATOM 867 N N . ALA A 1 127 ? 71.409 60.354 8.170 1.00 28.05 479 ALA A N 1
ATOM 868 C CA . ALA A 1 127 ? 72.183 60.817 9.315 1.00 37.94 479 ALA A CA 1
ATOM 869 C C . ALA A 1 127 ? 71.273 61.207 10.469 1.00 38.51 479 ALA A C 1
ATOM 870 O O . ALA A 1 127 ? 71.513 60.831 11.629 1.00 33.31 479 ALA A O 1
ATOM 872 N N . ALA A 1 128 ? 70.218 61.973 10.159 1.00 24.30 480 ALA A N 1
ATOM 873 C CA . ALA A 1 128 ? 69.194 62.326 11.146 1.00 28.25 480 ALA A CA 1
ATOM 874 C C . ALA A 1 128 ? 68.639 61.085 11.802 1.00 27.81 480 ALA A C 1
ATOM 875 O O . ALA A 1 128 ? 68.574 60.983 13.028 1.00 27.95 480 ALA A O 1
ATOM 877 N N . ALA A 1 129 ? 68.248 60.119 10.989 1.00 26.77 481 ALA A N 1
ATOM 878 C CA . ALA A 1 129 ? 67.655 58.893 11.499 1.00 28.15 481 ALA A CA 1
ATOM 879 C C . ALA A 1 129 ? 68.642 58.120 12.346 1.00 23.62 481 ALA A C 1
ATOM 880 O O . ALA A 1 129 ? 68.260 57.467 13.336 1.00 29.39 481 ALA A O 1
ATOM 882 N N . LEU A 1 130 ? 69.913 58.124 11.960 1.00 24.93 482 LEU A N 1
ATOM 883 C CA . LEU A 1 130 ? 70.866 57.446 12.804 1.00 20.47 482 LEU A CA 1
ATOM 884 C C . LEU A 1 130 ? 70.999 58.181 14.141 1.00 20.33 482 LEU A C 1
ATOM 885 O O . LEU A 1 130 ? 71.072 57.538 15.197 1.00 25.34 482 LEU A O 1
ATOM 890 N N . SER A 1 131 ? 70.979 59.512 14.108 1.00 33.07 483 SER A N 1
ATOM 891 C CA . SER A 1 131 ? 71.045 60.288 15.338 1.00 33.97 483 SER A CA 1
ATOM 892 C C . SER A 1 131 ? 69.804 60.075 16.199 1.00 36.39 483 SER A C 1
ATOM 893 O O . SER A 1 131 ? 69.897 59.863 17.419 1.00 26.59 483 SER A O 1
ATOM 896 N N . ASP A 1 132 ? 68.619 60.170 15.597 1.00 27.24 484 ASP A N 1
ATOM 897 C CA . ASP A 1 132 ? 67.403 59.948 16.380 1.00 27.72 484 ASP A CA 1
ATOM 898 C C . ASP A 1 132 ? 67.401 58.558 16.991 1.00 21.25 484 ASP A C 1
ATOM 899 O O . ASP A 1 132 ? 66.903 58.355 18.106 1.00 22.12 484 ASP A O 1
ATOM 904 N N . GLY A 1 133 ? 67.997 57.604 16.308 1.00 22.29 485 GLY A N 1
ATOM 905 C CA . GLY A 1 133 ? 67.979 56.236 16.802 1.00 27.27 485 GLY A CA 1
ATOM 906 C C . GLY A 1 133 ? 68.837 56.059 18.024 1.00 30.68 485 GLY A C 1
ATOM 907 O O . GLY A 1 133 ? 68.493 55.276 18.912 1.00 26.65 485 GLY A O 1
ATOM 908 N N . TYR A 1 134 ? 69.930 56.818 18.109 1.00 27.76 486 TYR A N 1
ATOM 909 C CA . TYR A 1 134 ? 70.788 56.799 19.290 1.00 24.80 486 TYR A CA 1
ATOM 910 C C . TYR A 1 134 ? 70.120 57.490 20.467 1.00 19.01 486 TYR A C 1
ATOM 911 O O . TYR A 1 134 ? 70.199 56.989 21.586 1.00 23.78 486 TYR A O 1
ATOM 920 N N . SER A 1 135 ? 69.425 58.609 20.238 1.00 21.65 487 SER A N 1
ATOM 921 C CA . SER A 1 135 ? 68.667 59.223 21.325 1.00 22.22 487 SER A CA 1
ATOM 922 C C . SER A 1 135 ? 67.634 58.259 21.877 1.00 26.15 487 SER A C 1
ATOM 923 O O . SER A 1 135 ? 67.419 58.208 23.093 1.00 26.72 487 SER A O 1
ATOM 926 N N . ALA A 1 136 ? 66.956 57.533 20.993 1.00 27.34 488 ALA A N 1
ATOM 927 C CA . ALA A 1 136 ? 65.978 56.530 21.404 1.00 28.83 488 ALA A CA 1
ATOM 928 C C . ALA A 1 136 ? 66.624 55.402 22.183 1.00 22.95 488 ALA A C 1
ATOM 929 O O . ALA A 1 136 ? 66.051 54.924 23.166 1.00 27.81 488 ALA A O 1
ATOM 931 N N . TYR A 1 137 ? 67.745 54.885 21.686 1.00 24.50 489 TYR A N 1
ATOM 932 C CA . TYR A 1 137 ? 68.549 53.891 22.370 1.00 21.72 489 TYR A CA 1
ATOM 933 C C . TYR A 1 137 ? 68.869 54.298 23.819 1.00 23.87 489 TYR A C 1
ATOM 934 O O . TYR A 1 137 ? 68.670 53.524 24.786 1.00 27.74 489 TYR A O 1
ATOM 954 N N . THR A 1 139 ? 67.466 56.622 25.677 1.00 25.02 491 THR A N 1
ATOM 955 C CA . THR A 1 139 ? 66.273 56.819 26.455 1.00 40.15 491 THR A CA 1
ATOM 956 C C . THR A 1 139 ? 65.754 55.452 26.885 1.00 30.49 491 THR A C 1
ATOM 957 O O . THR A 1 139 ? 65.379 55.275 28.058 1.00 30.01 491 THR A O 1
ATOM 961 N N . LEU A 1 140 ? 65.792 54.472 25.981 1.00 26.26 492 LEU A N 1
ATOM 962 C CA . LEU A 1 140 ? 65.335 53.130 26.360 1.00 25.79 492 LEU A CA 1
ATOM 963 C C . LEU A 1 140 ? 66.249 52.496 27.392 1.00 29.86 492 LEU A C 1
ATOM 964 O O . LEU A 1 140 ? 65.782 51.818 28.313 1.00 30.50 492 LEU A O 1
ATOM 969 N N . ASN A 1 141 ? 67.547 52.711 27.276 1.00 33.14 493 ASN A N 1
ATOM 970 C CA . ASN A 1 141 ? 68.452 52.123 28.261 1.00 51.38 493 ASN A CA 1
ATOM 971 C C . ASN A 1 141 ? 68.266 52.761 29.625 1.00 32.21 493 ASN A C 1
ATOM 972 O O . ASN A 1 141 ? 68.356 52.067 30.636 1.00 34.74 493 ASN A O 1
ATOM 977 N N . SER A 1 142 ? 68.049 54.075 29.677 1.00 84.04 494 SER A N 1
ATOM 978 C CA . SER A 1 142 ? 67.723 54.715 30.945 1.00 59.95 494 SER A CA 1
ATOM 979 C C . SER A 1 142 ? 66.454 54.108 31.526 1.00 52.18 494 SER A C 1
ATOM 980 O O . SER A 1 142 ? 66.422 53.632 32.668 1.00 38.08 494 SER A O 1
ATOM 983 N N . LEU A 1 143 ? 65.404 54.079 30.735 1.00 36.22 495 LEU A N 1
ATOM 984 C CA . LEU A 1 143 ? 64.119 53.616 31.241 1.00 35.32 495 LEU A CA 1
ATOM 985 C C . LEU A 1 143 ? 64.193 52.147 31.650 1.00 37.25 495 LEU A C 1
ATOM 986 O O . LEU A 1 143 ? 63.667 51.760 32.696 1.00 35.74 495 LEU A O 1
ATOM 991 N N . TYR A 1 144 ? 64.883 51.321 30.854 1.00 38.25 496 TYR A N 1
ATOM 992 C CA . TYR A 1 144 ? 65.053 49.907 31.189 1.00 39.83 496 TYR A CA 1
ATOM 993 C C . TYR A 1 144 ? 65.468 49.722 32.639 1.00 47.53 496 TYR A C 1
ATOM 994 O O . TYR A 1 144 ? 64.892 48.912 33.366 1.00 38.42 496 TYR A O 1
ATOM 1003 N N . SER A 1 145 ? 66.471 50.473 33.081 1.00 35.32 497 SER A N 1
ATOM 1004 C CA . SER A 1 145 ? 67.068 50.213 34.377 1.00 45.59 497 SER A CA 1
ATOM 1005 C C . SER A 1 145 ? 66.055 50.359 35.499 1.00 64.38 497 SER A C 1
ATOM 1006 O O . SER A 1 145 ? 66.034 49.559 36.441 1.00 86.12 497 SER A O 1
ATOM 1009 N N . GLU A 1 146 ? 65.216 51.377 35.419 1.00 63.15 498 GLU A N 1
ATOM 1010 C CA . GLU A 1 146 ? 64.304 51.714 36.495 1.00 49.81 498 GLU A CA 1
ATOM 1011 C C . GLU A 1 146 ? 62.939 51.047 36.343 1.00 54.14 498 GLU A C 1
ATOM 1012 O O . GLU A 1 146 ? 62.025 51.346 37.119 1.00 55.74 498 GLU A O 1
ATOM 1018 N N . SER A 1 147 ? 62.791 50.124 35.394 1.00 34.99 499 SER A N 1
ATOM 1019 C CA . SER A 1 147 ? 61.479 49.615 35.033 1.00 40.67 499 SER A CA 1
ATOM 1020 C C . SER A 1 147 ? 61.229 48.211 35.568 1.00 39.28 499 SER A C 1
ATOM 1021 O O . SER A 1 147 ? 62.150 47.432 35.788 1.00 39.57 499 SER A O 1
ATOM 1024 N N . ARG A 1 148 ? 59.949 47.872 35.691 1.00 39.33 500 ARG A N 1
ATOM 1025 C CA . ARG A 1 148 ? 59.565 46.549 36.149 1.00 43.33 500 ARG A CA 1
ATOM 1026 C C . ARG A 1 148 ? 60.002 45.500 35.138 1.00 49.10 500 ARG A C 1
ATOM 1027 O O . ARG A 1 148 ? 60.126 45.755 33.950 1.00 33.66 500 ARG A O 1
ATOM 1035 N N . SER A 1 149 ? 60.132 44.279 35.616 1.00 32.38 501 SER A N 1
ATOM 1036 C CA . SER A 1 149 ? 60.692 43.218 34.797 1.00 32.07 501 SER A CA 1
ATOM 1037 C C . SER A 1 149 ? 59.959 43.056 33.475 1.00 28.75 501 SER A C 1
ATOM 1038 O O . SER A 1 149 ? 60.585 42.823 32.429 1.00 33.84 501 SER A O 1
ATOM 1041 N N . GLY A 1 150 ? 58.627 43.088 33.505 1.00 32.76 502 GLY A N 1
ATOM 1042 C CA . GLY A 1 150 ? 57.893 42.893 32.269 1.00 40.30 502 GLY A CA 1
ATOM 1043 C C . GLY A 1 150 ? 58.071 44.052 31.320 1.00 46.03 502 GLY A C 1
ATOM 1044 O O . GLY A 1 150 ? 57.958 43.885 30.105 1.00 32.07 502 GLY A O 1
ATOM 1045 N N . VAL A 1 151 ? 58.307 45.244 31.850 1.00 49.56 503 VAL A N 1
ATOM 1046 C CA . VAL A 1 151 ? 58.585 46.376 30.977 1.00 34.58 503 VAL A CA 1
ATOM 1047 C C . VAL A 1 151 ? 59.993 46.241 30.404 1.00 28.91 503 VAL A C 1
ATOM 1048 O O . VAL A 1 151 ? 60.237 46.505 29.218 1.00 28.14 503 VAL A O 1
ATOM 1052 N N . GLN A 1 152 ? 60.915 45.691 31.193 1.00 28.09 504 GLN A N 1
ATOM 1053 C CA . GLN A 1 152 ? 62.228 45.341 30.656 1.00 28.88 504 GLN A CA 1
ATOM 1054 C C . GLN A 1 152 ? 62.109 44.347 29.491 1.00 29.67 504 GLN A C 1
ATOM 1055 O O . GLN A 1 152 ? 62.820 44.456 28.484 1.00 27.70 504 GLN A O 1
ATOM 1061 N N . SER A 1 153 ? 61.260 43.335 29.642 1.00 32.89 505 SER A N 1
ATOM 1062 C CA . SER A 1 153 ? 61.091 42.353 28.577 1.00 32.04 505 SER A CA 1
ATOM 1063 C C . SER A 1 153 ? 60.424 42.994 27.377 1.00 27.84 505 SER A C 1
ATOM 1064 O O . SER A 1 153 ? 60.712 42.651 26.223 1.00 29.13 505 SER A O 1
ATOM 1067 N N . ALA A 1 154 ? 59.518 43.926 27.639 1.00 29.62 506 ALA A N 1
ATOM 1068 C CA . ALA A 1 154 ? 58.856 44.570 26.528 1.00 28.89 506 ALA A CA 1
ATOM 1069 C C . ALA A 1 154 ? 59.855 45.388 25.756 1.00 30.08 506 ALA A C 1
ATOM 1070 O O . ALA A 1 154 ? 59.875 45.388 24.524 1.00 24.11 506 ALA A O 1
ATOM 1072 N N . ILE A 1 155 ? 60.720 46.060 26.468 1.00 26.45 507 ILE A N 1
ATOM 1073 C CA . ILE A 1 155 ? 61.711 46.854 25.770 1.00 21.55 507 ILE A CA 1
ATOM 1074 C C . ILE A 1 155 ? 62.639 45.980 24.980 1.00 18.75 507 ILE A C 1
ATOM 1075 O O . ILE A 1 155 ? 62.895 46.268 23.814 1.00 24.16 507 ILE A O 1
ATOM 1080 N N . SER A 1 156 ? 63.272 44.984 25.625 1.00 18.61 508 SER A N 1
ATOM 1081 C CA . SER A 1 156 ? 64.336 44.291 24.925 1.00 23.36 508 SER A CA 1
ATOM 1082 C C . SER A 1 156 ? 63.784 43.472 23.764 1.00 33.67 508 SER A C 1
ATOM 1083 O O . SER A 1 156 ? 64.439 43.349 22.726 1.00 24.21 508 SER A O 1
ATOM 1086 N N . GLN A 1 157 ? 62.614 42.846 23.948 1.00 26.66 509 GLN A N 1
ATOM 1087 C CA . GLN A 1 157 ? 62.099 41.931 22.929 1.00 26.71 509 GLN A CA 1
ATOM 1088 C C . GLN A 1 157 ? 61.598 42.690 21.714 1.00 24.72 509 GLN A C 1
ATOM 1089 O O . GLN A 1 157 ? 61.645 42.166 20.596 1.00 24.86 509 GLN A O 1
ATOM 1095 N N . THR A 1 158 ? 61.114 43.902 21.889 1.00 20.82 510 THR A N 1
ATOM 1096 C CA . THR A 1 158 ? 60.726 44.667 20.708 1.00 26.99 510 THR A CA 1
ATOM 1097 C C . THR A 1 158 ? 61.859 45.516 20.142 1.00 44.09 510 THR A C 1
ATOM 1098 O O . THR A 1 158 ? 61.894 45.757 18.933 1.00 28.18 510 THR A O 1
ATOM 1102 N N . ALA A 1 159 ? 62.801 45.970 20.962 1.00 30.64 511 ALA A N 1
ATOM 1103 C CA . ALA A 1 159 ? 63.870 46.806 20.424 1.00 27.14 511 ALA A CA 1
ATOM 1104 C C . ALA A 1 159 ? 64.937 45.972 19.736 1.00 36.07 511 ALA A C 1
ATOM 1105 O O . ALA A 1 159 ? 65.485 46.390 18.708 1.00 26.56 511 ALA A O 1
ATOM 1107 N N . ASN A 1 160 ? 65.267 44.805 20.305 1.00 26.72 512 ASN A N 1
ATOM 1108 C CA . ASN A 1 160 ? 66.363 44.002 19.770 1.00 29.72 512 ASN A CA 1
ATOM 1109 C C . ASN A 1 160 ? 66.228 43.748 18.278 1.00 24.30 512 ASN A C 1
ATOM 1110 O O . ASN A 1 160 ? 67.254 43.770 17.588 1.00 22.77 512 ASN A O 1
ATOM 1115 N N . PRO A 1 161 ? 65.049 43.386 17.738 1.00 24.22 513 PRO A N 1
ATOM 1116 C CA . PRO A 1 161 ? 65.008 43.075 16.284 1.00 28.03 513 PRO A CA 1
ATOM 1117 C C . PRO A 1 161 ? 65.447 44.268 15.428 1.00 24.90 513 PRO A C 1
ATOM 1118 O O . PRO A 1 161 ? 66.144 44.126 14.416 1.00 23.87 513 PRO A O 1
ATOM 1122 N N . ALA A 1 162 ? 65.075 45.467 15.821 1.00 29.78 514 ALA A N 1
ATOM 1123 C CA . ALA A 1 162 ? 65.528 46.652 15.092 1.00 30.67 514 ALA A CA 1
ATOM 1124 C C . ALA A 1 162 ? 67.029 46.865 15.244 1.00 25.53 514 ALA A C 1
ATOM 1125 O O . ALA A 1 162 ? 67.734 47.204 14.283 1.00 24.87 514 ALA A O 1
ATOM 1127 N N . LEU A 1 163 ? 67.551 46.615 16.435 1.00 22.96 515 LEU A N 1
ATOM 1128 C CA . LEU A 1 163 ? 68.983 46.784 16.622 1.00 19.63 515 LEU A CA 1
ATOM 1129 C C . LEU A 1 163 ? 69.768 45.737 15.881 1.00 23.98 515 LEU A C 1
ATOM 1130 O O . LEU A 1 163 ? 70.965 45.910 15.677 1.00 30.66 515 LEU A O 1
ATOM 1135 N N . SER A 1 164 ? 69.126 44.645 15.519 1.00 31.99 516 SER A N 1
ATOM 1136 C CA . SER A 1 164 ? 69.800 43.614 14.754 1.00 31.08 516 SER A CA 1
ATOM 1137 C C . SER A 1 164 ? 70.021 43.985 13.297 1.00 43.41 516 SER A C 1
ATOM 1138 O O . SER A 1 164 ? 70.612 43.175 12.582 1.00 32.59 516 SER A O 1
ATOM 1141 N N . ARG A 1 165 ? 69.536 45.107 12.858 1.00 37.20 517 ARG A N 1
ATOM 1142 C CA . ARG A 1 165 ? 69.745 45.532 11.446 1.00 36.33 517 ARG A CA 1
ATOM 1143 C C . ARG A 1 165 ? 71.237 45.535 11.074 1.00 35.11 517 ARG A C 1
ATOM 1144 O O . ARG A 1 165 ? 72.013 46.136 11.724 1.00 23.69 517 ARG A O 1
ATOM 1152 N N . SER A 1 166 ? 71.608 44.870 9.986 1.00 59.25 518 SER A N 1
ATOM 1153 C CA . SER A 1 166 ? 73.006 44.817 9.577 1.00 60.06 518 SER A CA 1
ATOM 1154 C C . SER A 1 166 ? 73.489 46.169 9.059 1.00 40.14 518 SER A C 1
ATOM 1155 O O . SER A 1 166 ? 72.753 46.891 8.382 1.00 34.30 518 SER A O 1
ATOM 1158 N N . VAL A 1 167 ? 74.751 46.516 9.376 1.00 30.41 519 VAL A N 1
ATOM 1159 C CA . VAL A 1 167 ? 75.417 47.674 8.815 1.00 34.03 519 VAL A CA 1
ATOM 1160 C C . VAL A 1 167 ? 76.733 47.180 8.248 1.00 52.97 519 VAL A C 1
ATOM 1161 O O . VAL A 1 167 ? 77.195 46.086 8.568 1.00 38.19 519 VAL A O 1
ATOM 1165 N N . SER A 1 168 ? 77.353 48.014 7.425 1.00 63.02 520 SER A N 1
ATOM 1166 C CA . SER A 1 168 ? 78.675 47.713 6.901 1.00 62.72 520 SER A CA 1
ATOM 1167 C C . SER A 1 168 ? 79.215 48.975 6.256 1.00 61.72 520 SER A C 1
ATOM 1168 O O . SER A 1 168 ? 78.448 49.765 5.700 1.00 44.40 520 SER A O 1
ATOM 1171 N N . ARG A 1 169 ? 80.531 49.152 6.336 1.00 114.61 521 ARG A N 1
ATOM 1172 C CA . ARG A 1 169 ? 81.150 50.402 5.919 1.00 110.75 521 ARG A CA 1
ATOM 1173 C C . ARG A 1 169 ? 81.070 50.568 4.409 1.00 92.63 521 ARG A C 1
ATOM 1174 O O . ARG A 1 169 ? 80.953 49.598 3.661 1.00 58.68 521 ARG A O 1
ATOM 1176 N N . SER A 1 170 ? 81.106 51.822 3.975 1.00 93.73 522 SER A N 1
ATOM 1177 C CA . SER A 1 170 ? 81.215 52.171 2.566 1.00 96.13 522 SER A CA 1
ATOM 1178 C C . SER A 1 170 ? 82.634 51.916 2.045 1.00 80.30 522 SER A C 1
ATOM 1179 O O . SER A 1 170 ? 82.841 51.131 1.117 1.00 95.15 522 SER A O 1
ATOM 1182 N N . ALA A 1 179 ? 92.838 62.039 11.622 1.00 97.88 531 ALA A N 1
ATOM 1183 C CA . ALA A 1 179 ? 93.445 63.110 12.411 1.00 100.92 531 ALA A CA 1
ATOM 1184 C C . ALA A 1 179 ? 92.401 63.766 13.318 1.00 90.94 531 ALA A C 1
ATOM 1185 O O . ALA A 1 179 ? 92.668 64.099 14.480 1.00 83.68 531 ALA A O 1
ATOM 1187 N N . ASP A 1 180 ? 91.206 63.959 12.777 1.00 80.06 532 ASP A N 1
ATOM 1188 C CA . ASP A 1 180 ? 90.135 64.556 13.552 1.00 55.76 532 ASP A CA 1
ATOM 1189 C C . ASP A 1 180 ? 89.569 63.517 14.509 1.00 32.70 532 ASP A C 1
ATOM 1190 O O . ASP A 1 180 ? 89.201 62.419 14.094 1.00 37.81 532 ASP A O 1
ATOM 1195 N N . ALA A 1 181 ? 89.502 63.864 15.787 1.00 39.34 533 ALA A N 1
ATOM 1196 C CA . ALA A 1 181 ? 89.103 62.907 16.815 1.00 39.82 533 ALA A CA 1
ATOM 1197 C C . ALA A 1 181 ? 87.725 62.324 16.549 1.00 35.46 533 ALA A C 1
ATOM 1198 O O . ALA A 1 181 ? 87.524 61.104 16.664 1.00 37.49 533 ALA A O 1
ATOM 1200 N N . SER A 1 182 ? 86.753 63.162 16.183 1.00 39.99 534 SER A N 1
ATOM 1201 C CA . SER A 1 182 ? 85.410 62.630 15.952 1.00 52.35 534 SER A CA 1
ATOM 1202 C C . SER A 1 182 ? 85.407 61.660 14.777 1.00 36.56 534 SER A C 1
ATOM 1203 O O . SER A 1 182 ? 84.698 60.650 14.791 1.00 34.64 534 SER A O 1
ATOM 1206 N N . GLN A 1 183 ? 86.187 61.958 13.741 1.00 31.55 535 GLN A N 1
ATOM 1207 C CA . GLN A 1 183 ? 86.333 61.023 12.622 1.00 39.75 535 GLN A CA 1
ATOM 1208 C C . GLN A 1 183 ? 87.045 59.741 13.053 1.00 45.87 535 GLN A C 1
ATOM 1209 O O . GLN A 1 183 ? 86.628 58.637 12.688 1.00 34.28 535 GLN A O 1
ATOM 1215 N N . ARG A 1 184 ? 88.091 59.866 13.873 1.00 41.65 536 ARG A N 1
ATOM 1216 C CA . ARG A 1 184 ? 88.807 58.687 14.353 1.00 40.05 536 ARG A CA 1
ATOM 1217 C C . ARG A 1 184 ? 87.912 57.830 15.225 1.00 37.15 536 ARG A C 1
ATOM 1218 O O . ARG A 1 184 ? 87.941 56.601 15.137 1.00 34.49 536 ARG A O 1
ATOM 1226 N N . ALA A 1 185 ? 87.068 58.453 16.034 1.00 34.89 537 ALA A N 1
ATOM 1227 C CA . ALA A 1 185 ? 86.132 57.673 16.836 1.00 35.55 537 ALA A CA 1
ATOM 1228 C C . ALA A 1 185 ? 85.117 56.948 15.957 1.00 26.60 537 ALA A C 1
ATOM 1229 O O . ALA A 1 185 ? 84.700 55.827 16.268 1.00 38.13 537 ALA A O 1
ATOM 1231 N N . ALA A 1 186 ? 84.642 57.599 14.898 1.00 36.01 538 ALA A N 1
ATOM 1232 C CA . ALA A 1 186 ? 83.658 56.959 14.025 1.00 34.69 538 ALA A CA 1
ATOM 1233 C C . ALA A 1 186 ? 84.241 55.694 13.426 1.00 41.28 538 ALA A C 1
ATOM 1234 O O . ALA A 1 186 ? 83.633 54.620 13.459 1.00 28.92 538 ALA A O 1
ATOM 1236 N N . GLU A 1 187 ? 85.433 55.809 12.878 1.00 33.37 539 GLU A N 1
ATOM 1237 C CA . GLU A 1 187 ? 86.064 54.664 12.244 1.00 58.17 539 GLU A CA 1
ATOM 1238 C C . GLU A 1 187 ? 86.230 53.523 13.240 1.00 42.02 539 GLU A C 1
ATOM 1239 O O . GLU A 1 187 ? 85.872 52.380 12.937 1.00 34.18 539 GLU A O 1
ATOM 1245 N N . THR A 1 188 ? 86.661 53.839 14.474 1.00 35.60 540 THR A N 1
ATOM 1246 C CA . THR A 1 188 ? 86.868 52.817 15.506 1.00 42.06 540 THR A CA 1
ATOM 1247 C C . THR A 1 188 ? 85.562 52.098 15.850 1.00 31.34 540 THR A C 1
ATOM 1248 O O . THR A 1 188 ? 85.533 50.870 15.929 1.00 28.90 540 THR A O 1
ATOM 1252 N N . ILE A 1 189 ? 84.475 52.846 16.059 1.00 29.54 541 ILE A N 1
ATOM 1253 C CA . ILE A 1 189 ? 83.143 52.249 16.286 1.00 30.78 541 ILE A CA 1
ATOM 1254 C C . ILE A 1 189 ? 82.751 51.360 15.114 1.00 33.37 541 ILE A C 1
ATOM 1255 O O . ILE A 1 189 ? 82.303 50.216 15.283 1.00 34.88 541 ILE A O 1
ATOM 1260 N N . VAL A 1 190 ? 82.855 51.902 13.907 1.00 35.76 542 VAL A N 1
ATOM 1261 C CA . VAL A 1 190 ? 82.395 51.175 12.729 1.00 32.16 542 VAL A CA 1
ATOM 1262 C C . VAL A 1 190 ? 83.232 49.920 12.524 1.00 36.91 542 VAL A C 1
ATOM 1263 O O . VAL A 1 190 ? 82.714 48.871 12.129 1.00 38.80 542 VAL A O 1
ATOM 1267 N N . ARG A 1 191 ? 84.538 49.997 12.773 1.00 42.00 543 ARG A N 1
ATOM 1268 C CA . ARG A 1 191 ? 85.364 48.829 12.488 1.00 44.18 543 ARG A CA 1
ATOM 1269 C C . ARG A 1 191 ? 84.871 47.610 1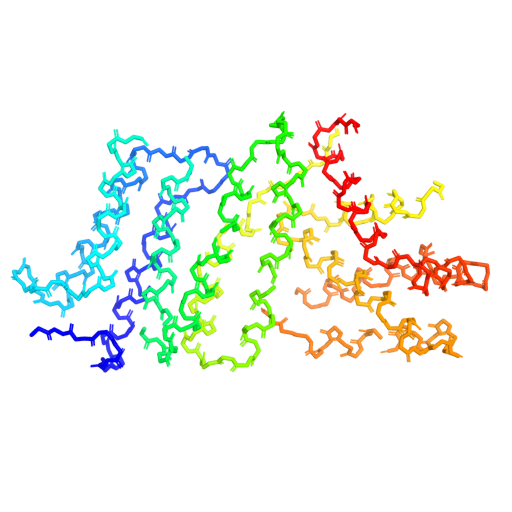3.267 1.00 49.23 543 ARG A C 1
ATOM 1270 O O . ARG A 1 191 ? 84.889 46.484 12.753 1.00 49.04 543 ARG A O 1
ATOM 1272 N N . ASP A 1 192 ? 84.361 47.824 14.483 1.00 44.61 544 ASP A N 1
ATOM 1273 C CA . ASP A 1 192 ? 84.024 46.749 15.408 1.00 49.47 544 ASP A CA 1
ATOM 1274 C C . ASP A 1 192 ? 82.535 46.367 15.416 1.00 45.83 544 ASP A C 1
ATOM 1275 O O . ASP A 1 192 ? 82.104 45.693 16.359 1.00 38.65 544 ASP A O 1
ATOM 1280 N N . SER A 1 193 ? 81.754 46.769 14.399 1.00 37.49 545 SER A N 1
ATOM 1281 C CA . SER A 1 193 ? 80.284 46.715 14.423 1.00 47.74 545 SER A CA 1
ATOM 1282 C C . SER A 1 193 ? 79.744 45.989 13.198 1.00 45.77 545 SER A C 1
ATOM 1283 O O . SER A 1 193 ? 80.132 46.302 12.077 1.00 35.43 545 SER A O 1
ATOM 1286 N N . GLN A 1 194 ? 78.802 45.081 13.416 1.00 31.67 546 GLN A N 1
ATOM 1287 C CA . GLN A 1 194 ? 78.045 44.388 12.377 1.00 36.47 546 GLN A CA 1
ATOM 1288 C C . GLN A 1 194 ? 76.610 44.853 12.285 1.00 30.07 546 GLN A C 1
ATOM 1289 O O . GLN A 1 194 ? 75.945 44.587 11.275 1.00 33.14 546 GLN A O 1
ATOM 1295 N N . THR A 1 195 ? 76.067 45.398 13.379 1.00 27.47 547 THR A N 1
ATOM 1296 C CA . THR A 1 195 ? 74.655 45.726 13.451 1.00 30.22 547 THR A CA 1
ATOM 1297 C C . THR A 1 195 ? 74.522 47.132 13.987 1.00 37.08 547 THR A C 1
ATOM 1298 O O . THR A 1 195 ? 75.441 47.697 14.564 1.00 29.94 547 THR A O 1
ATOM 1302 N N . LEU A 1 196 ? 73.306 47.642 13.884 1.00 29.68 548 LEU A N 1
ATOM 1303 C CA . LEU A 1 196 ? 72.995 48.950 14.453 1.00 30.62 548 LEU A CA 1
ATOM 1304 C C . LEU A 1 196 ? 73.170 48.937 15.963 1.00 29.55 548 LEU A C 1
ATOM 1305 O O . LEU A 1 196 ? 73.734 49.871 16.553 1.00 26.86 548 LEU A O 1
ATOM 1310 N N . GLY A 1 197 ? 72.728 47.868 16.600 1.00 25.08 549 GLY A N 1
ATOM 1311 C CA . GLY A 1 197 ? 72.985 47.692 18.020 1.00 30.14 549 GLY A CA 1
ATOM 1312 C C . GLY A 1 197 ? 74.456 47.736 18.360 1.00 33.51 549 GLY A C 1
ATOM 1313 O O . GLY A 1 197 ? 74.843 48.275 19.393 1.00 25.77 549 GLY A O 1
ATOM 1314 N N . ASP A 1 198 ? 75.300 47.148 17.514 1.00 28.49 550 ASP A N 1
ATOM 1315 C CA . ASP A 1 198 ? 76.733 47.242 17.757 1.00 32.76 550 ASP A CA 1
ATOM 1316 C C . ASP A 1 198 ? 77.158 48.697 17.765 1.00 44.06 550 ASP A C 1
ATOM 1317 O O . ASP A 1 198 ? 77.920 49.118 18.638 1.00 28.49 550 ASP A O 1
ATOM 1322 N N . VAL A 1 199 ? 76.667 49.477 16.794 1.00 25.59 551 VAL A N 1
ATOM 1323 C CA . VAL A 1 199 ? 77.058 50.873 16.656 1.00 37.43 551 VAL A CA 1
ATOM 1324 C C . VAL A 1 199 ? 76.699 51.637 17.918 1.00 31.62 551 VAL A C 1
ATOM 1325 O O . VAL A 1 199 ? 77.525 52.338 18.501 1.00 26.15 551 VAL A O 1
ATOM 1329 N N . TYR A 1 200 ? 75.442 51.534 18.329 1.00 21.24 552 TYR A N 1
ATOM 1330 C CA . TYR A 1 200 ? 74.962 52.347 19.422 1.00 29.40 552 TYR A CA 1
ATOM 1331 C C . TYR A 1 200 ? 75.564 51.916 20.738 1.00 32.60 552 TYR A C 1
ATOM 1332 O O . TYR A 1 200 ? 75.771 52.741 21.633 1.00 28.94 552 TYR A O 1
ATOM 1341 N N . SER A 1 201 ? 75.818 50.629 20.900 1.00 26.50 553 SER A N 1
ATOM 1342 C CA . SER A 1 201 ? 76.382 50.195 22.168 1.00 30.23 553 SER A CA 1
ATOM 1343 C C . SER A 1 201 ? 77.812 50.693 22.290 1.00 35.98 553 SER A C 1
ATOM 1344 O O . SER A 1 201 ? 78.261 51.091 23.369 1.00 29.01 553 SER A O 1
ATOM 1347 N N . ARG A 1 202 ? 78.501 50.763 21.179 1.00 25.46 554 ARG A N 1
ATOM 1348 C CA . ARG A 1 202 ? 79.893 51.218 21.173 1.00 32.75 554 ARG A CA 1
ATOM 1349 C C . ARG A 1 202 ? 79.979 52.726 21.219 1.00 47.82 554 ARG A C 1
ATOM 1350 O O . ARG A 1 202 ? 80.875 53.278 21.854 1.00 33.94 554 ARG A O 1
ATOM 1358 N N . LEU A 1 203 ? 79.060 53.402 20.558 1.00 29.03 555 LEU A N 1
ATOM 1359 C CA . LEU A 1 203 ? 78.952 54.823 20.755 1.00 27.11 555 LEU A CA 1
ATOM 1360 C C . LEU A 1 203 ? 78.698 55.143 22.227 1.00 33.93 555 LEU A C 1
ATOM 1361 O O . LEU A 1 203 ? 79.283 56.079 22.770 1.00 31.48 555 LEU A O 1
ATOM 1366 N N . GLN A 1 204 ? 77.840 54.376 22.893 1.00 27.08 556 GLN A N 1
ATOM 1367 C CA . GLN A 1 204 ? 77.584 54.629 24.307 1.00 30.16 556 GLN A CA 1
ATOM 1368 C C . GLN A 1 204 ? 78.836 54.424 25.133 1.00 26.60 556 GLN A C 1
ATOM 1369 O O . GLN A 1 204 ? 79.022 55.073 26.163 1.00 28.03 556 GLN A O 1
ATOM 1375 N N . VAL A 1 205 ? 79.720 53.529 24.709 1.00 26.90 557 VAL A N 1
ATOM 1376 C CA . VAL A 1 205 ? 80.956 53.353 25.479 1.00 29.37 557 VAL A CA 1
ATOM 1377 C C . VAL A 1 205 ? 81.802 54.606 25.368 1.00 43.92 557 VAL A C 1
ATOM 1378 O O . VAL A 1 205 ? 82.296 55.131 26.371 1.00 33.33 557 VAL A O 1
ATOM 1382 N N . LEU A 1 206 ? 81.941 55.130 24.154 1.00 23.85 558 LEU A N 1
ATOM 1383 C CA . LEU A 1 206 ? 82.646 56.394 23.954 1.00 30.99 558 LEU A CA 1
ATOM 1384 C C . LEU A 1 206 ? 82.001 57.512 24.751 1.00 37.87 558 LEU A C 1
ATOM 1385 O O . LEU A 1 206 ? 82.684 58.317 25.404 1.00 30.06 558 LEU A O 1
ATOM 1390 N N . ASP A 1 207 ? 80.682 57.631 24.632 1.00 31.13 559 ASP A N 1
ATOM 1391 C CA . ASP A 1 207 ? 79.949 58.616 25.417 1.00 32.87 559 ASP A CA 1
ATOM 1392 C C . ASP A 1 207 ? 80.297 58.476 26.885 1.00 36.17 559 ASP A C 1
ATOM 1393 O O . ASP A 1 207 ? 80.520 59.477 27.590 1.00 33.62 559 ASP A O 1
ATOM 1398 N N . SER A 1 208 ? 80.360 57.229 27.370 1.00 30.22 560 SER A N 1
ATOM 1399 C CA . SER A 1 208 ? 80.700 57.047 28.777 1.00 35.24 560 SER A CA 1
ATOM 1400 C C . SER A 1 208 ? 82.153 57.408 29.027 1.00 33.35 560 SER A C 1
ATOM 1401 O O . SER A 1 208 ? 82.498 57.916 30.108 1.00 32.87 560 SER A O 1
ATOM 1404 N N . LEU A 1 209 ? 83.025 57.165 28.053 1.00 26.03 561 LEU A N 1
ATOM 1405 C CA . LEU A 1 209 ? 84.420 57.536 28.268 1.00 32.14 561 LEU A CA 1
ATOM 1406 C C . LEU A 1 209 ? 84.537 59.030 28.446 1.00 34.42 561 LEU A C 1
ATOM 1407 O O . LEU A 1 209 ? 85.253 59.518 29.334 1.00 29.92 561 LEU A O 1
ATOM 1412 N N . MET A 1 210 ? 83.801 59.773 27.638 1.00 29.33 562 MET A N 1
ATOM 1413 C CA . MET A 1 210 ? 83.853 61.233 27.698 1.00 33.16 562 MET A CA 1
ATOM 1414 C C . MET A 1 210 ? 83.224 61.717 28.972 1.00 47.12 562 MET A C 1
ATOM 1415 O O . MET A 1 210 ? 83.749 62.611 29.640 1.00 28.30 562 MET A O 1
ATOM 1420 N N . SER A 1 211 ? 82.142 61.074 29.362 1.00 30.52 563 SER A N 1
ATOM 1421 C CA . SER A 1 211 ? 81.485 61.437 30.601 1.00 33.30 563 SER A CA 1
ATOM 1422 C C . SER A 1 211 ? 82.411 61.175 31.769 1.00 29.06 563 SER A C 1
ATOM 1423 O O . SER A 1 211 ? 82.433 61.952 32.714 1.00 29.51 563 SER A O 1
ATOM 1426 N N . THR A 1 212 ? 83.185 60.086 31.713 1.00 35.61 564 THR A N 1
ATOM 1427 C CA . THR A 1 212 ? 84.067 59.737 32.832 1.00 35.65 564 THR A CA 1
ATOM 1428 C C . THR A 1 212 ? 85.163 60.782 33.006 1.00 39.49 564 THR A C 1
ATOM 1429 O O . THR A 1 212 ? 85.527 61.143 34.128 1.00 37.93 564 THR A O 1
ATOM 1433 N N . ILE A 1 213 ? 85.738 61.222 31.900 1.00 31.50 565 ILE A N 1
ATOM 1434 C CA . ILE A 1 213 ? 86.725 62.300 31.908 1.00 34.13 565 ILE A CA 1
ATOM 1435 C C . ILE A 1 213 ? 86.140 63.569 32.531 1.00 57.82 565 ILE A C 1
ATOM 1436 O O . ILE A 1 213 ? 86.702 64.130 33.480 1.00 64.23 565 ILE A O 1
ATOM 1441 N N . VAL A 1 214 ? 84.993 64.041 32.016 1.00 42.24 566 VAL A N 1
ATOM 1442 C CA . VAL A 1 214 ? 84.400 65.279 32.547 1.00 36.42 566 VAL A CA 1
ATOM 1443 C C . VAL A 1 214 ? 84.194 65.175 34.045 1.00 39.49 566 VAL A C 1
ATOM 1444 O O . VAL A 1 214 ? 84.400 66.139 34.791 1.00 38.57 566 VAL A O 1
ATOM 1448 N N . SER A 1 215 ? 83.648 64.044 34.491 1.00 35.15 567 SER A N 1
ATOM 1449 C CA . SER A 1 215 ? 83.310 63.915 35.893 1.00 35.90 567 SER A CA 1
ATOM 1450 C C . SER A 1 215 ? 84.542 63.706 36.761 1.00 41.98 567 SER A C 1
ATOM 1451 O O . SER A 1 215 ? 84.461 63.851 37.987 1.00 33.35 567 SER A O 1
ATOM 1454 N N . ASN A 1 216 ? 85.686 63.392 36.163 1.00 35.93 568 ASN A N 1
ATOM 1455 C CA . ASN A 1 216 ? 86.900 63.098 36.942 1.00 33.97 568 ASN A CA 1
ATOM 1456 C C . ASN A 1 216 ? 88.100 63.779 36.305 1.00 38.74 568 ASN A C 1
ATOM 1457 O O . ASN A 1 216 ? 89.033 63.114 35.830 1.00 33.03 568 ASN A O 1
ATOM 1462 N N . PRO A 1 217 ? 88.116 65.111 36.304 1.00 35.27 569 PRO A N 1
ATOM 1463 C CA . PRO A 1 217 ? 89.129 65.844 35.522 1.00 51.53 569 PRO A CA 1
ATOM 1464 C C . PRO A 1 217 ? 90.557 65.596 35.964 1.00 32.14 569 PRO A C 1
ATOM 1465 O O . PRO A 1 217 ? 91.475 65.821 35.171 1.00 37.39 569 PRO A O 1
ATOM 1469 N N . GLN A 1 218 ? 90.772 65.194 37.212 1.00 31.22 570 GLN A N 1
ATOM 1470 C CA . GLN A 1 218 ? 92.099 64.941 37.749 1.00 31.96 570 GLN A CA 1
ATOM 1471 C C . GLN A 1 218 ? 92.567 63.515 37.493 1.00 31.37 570 GLN A C 1
ATOM 1472 O O . GLN A 1 218 ? 93.720 63.170 37.798 1.00 32.40 570 GLN A O 1
ATOM 1478 N N . ALA A 1 219 ? 91.702 62.671 36.964 1.00 34.37 571 ALA A N 1
ATOM 1479 C CA . ALA A 1 219 ? 92.054 61.261 36.794 1.00 49.24 571 ALA A CA 1
ATOM 1480 C C . ALA A 1 219 ? 93.112 61.093 35.703 1.00 52.51 571 ALA A C 1
ATOM 1481 O O . ALA A 1 219 ? 93.062 61.778 34.691 1.00 30.35 571 ALA A O 1
ATOM 1483 N N . ASN A 1 220 ? 94.066 60.171 35.879 1.00 30.55 572 ASN A N 1
ATOM 1484 C CA . ASN A 1 220 ? 95.021 59.878 34.804 1.00 30.62 572 ASN A CA 1
ATOM 1485 C C . ASN A 1 220 ? 94.481 58.743 33.935 1.00 29.77 572 ASN A C 1
ATOM 1486 O O . ASN A 1 220 ? 93.357 58.298 34.105 1.00 29.64 572 ASN A O 1
ATOM 1491 N N . GLN A 1 221 ? 95.288 58.279 32.975 1.00 33.36 573 GLN A N 1
ATOM 1492 C CA . GLN A 1 221 ? 94.844 57.235 32.039 1.00 38.02 573 GLN A CA 1
ATOM 1493 C C . GLN A 1 221 ? 94.332 55.993 32.766 1.00 39.56 573 GLN A C 1
ATOM 1494 O O . GLN A 1 221 ? 93.231 55.508 32.494 1.00 30.16 573 GLN A O 1
ATOM 1500 N N . GLU A 1 222 ? 95.133 55.425 33.673 1.00 33.82 574 GLU A N 1
ATOM 1501 C CA . GLU A 1 222 ? 94.738 54.156 34.286 1.00 55.42 574 GLU A CA 1
ATOM 1502 C C . GLU A 1 222 ? 93.424 54.313 35.041 1.00 46.78 574 GLU A C 1
ATOM 1503 O O . GLU A 1 222 ? 92.535 53.463 34.935 1.00 42.94 574 GLU A O 1
ATOM 1505 N N . GLU A 1 223 ? 93.247 55.434 35.753 1.00 34.32 575 GLU A N 1
ATOM 1506 C CA . GLU A 1 223 ? 92.032 55.611 36.540 1.00 30.20 575 GLU A CA 1
ATOM 1507 C C . GLU A 1 223 ? 90.839 55.823 35.629 1.00 29.83 575 GLU A C 1
ATOM 1508 O O . GLU A 1 223 ? 89.729 55.332 35.912 1.00 33.03 575 GLU A O 1
ATOM 1514 N N . ILE A 1 224 ? 91.031 56.590 34.558 1.00 37.40 576 ILE A N 1
ATOM 1515 C CA . ILE A 1 224 ? 89.929 56.766 33.631 1.00 31.45 576 ILE A CA 1
ATOM 1516 C C . ILE A 1 224 ? 89.445 55.416 33.172 1.00 39.10 576 ILE A C 1
ATOM 1517 O O . ILE A 1 224 ? 88.248 55.153 33.153 1.00 34.24 576 ILE A O 1
ATOM 1522 N N . MET A 1 225 ? 90.363 54.543 32.777 1.00 33.80 577 MET A N 1
ATOM 1523 C CA . MET A 1 225 ? 89.951 53.239 32.264 1.00 39.01 577 MET A CA 1
ATOM 1524 C C . MET A 1 225 ? 89.365 52.363 33.359 1.00 32.82 577 MET A C 1
ATOM 1525 O O . MET A 1 225 ? 88.369 51.669 33.135 1.00 33.90 577 MET A O 1
ATOM 1530 N N . GLN A 1 226 ? 89.961 52.370 34.542 1.00 34.44 578 GLN A N 1
ATOM 1531 C CA . GLN A 1 226 ? 89.407 51.633 35.673 1.00 32.73 578 GLN A CA 1
ATOM 1532 C C . GLN A 1 226 ? 87.907 52.007 35.857 1.00 37.62 578 GLN A C 1
ATOM 1533 O O . GLN A 1 226 ? 87.046 51.155 35.943 1.00 42.51 578 GLN A O 1
ATOM 1546 N N . LEU A 1 228 ? 85.811 53.580 33.794 1.00 33.25 580 LEU A N 1
ATOM 1547 C CA . LEU A 1 228 ? 84.981 53.282 32.638 1.00 37.16 580 LEU A CA 1
ATOM 1548 C C . LEU A 1 228 ? 84.611 51.809 32.670 1.00 39.72 580 LEU A C 1
ATOM 1549 O O . LEU A 1 228 ? 83.476 51.399 32.400 1.00 36.92 580 LEU A O 1
ATOM 1554 N N . THR A 1 229 ? 85.608 50.992 32.978 1.00 34.19 581 THR A N 1
ATOM 1555 C CA . THR A 1 229 ? 85.374 49.545 33.057 1.00 37.66 581 THR A CA 1
ATOM 1556 C C . THR A 1 229 ? 84.274 49.237 34.065 1.00 51.54 581 THR A C 1
ATOM 1557 O O . THR A 1 229 ? 83.384 48.424 33.813 1.00 45.98 581 THR A O 1
ATOM 1561 N N . ALA A 1 230 ? 84.333 49.875 35.226 1.00 35.56 582 ALA A N 1
ATOM 1562 C CA . ALA A 1 230 ? 83.309 49.686 36.252 1.00 45.66 582 ALA A CA 1
ATOM 1563 C C . ALA A 1 230 ? 81.939 50.123 35.744 1.00 54.80 582 ALA A C 1
ATOM 1564 O O . ALA A 1 230 ? 80.934 49.450 35.985 1.00 50.95 582 ALA A O 1
ATOM 1566 N N . SER A 1 231 ? 81.890 51.246 35.022 1.00 42.87 583 SER A N 1
ATOM 1567 C CA . SER A 1 231 ? 80.625 51.740 34.477 1.00 62.81 583 SER A CA 1
ATOM 1568 C C . SER A 1 231 ? 80.051 50.774 33.470 1.00 43.68 583 SER A C 1
ATOM 1569 O O . SER A 1 231 ? 78.832 50.562 33.434 1.00 60.65 583 SER A O 1
ATOM 1572 N N . ILE A 1 232 ? 80.900 50.203 32.612 1.00 35.24 584 ILE A N 1
ATOM 1573 C CA . ILE A 1 232 ? 80.398 49.246 31.611 1.00 41.89 584 ILE A CA 1
ATOM 1574 C C . ILE A 1 232 ? 79.836 48.034 32.321 1.00 72.75 584 ILE A C 1
ATOM 1575 O O . ILE A 1 232 ? 78.852 47.437 31.871 1.00 44.85 584 ILE A O 1
ATOM 1580 N N . SER A 1 233 ? 80.422 47.676 33.459 1.00 83.46 585 SER A N 1
ATOM 1581 C CA . SER A 1 233 ? 79.906 46.562 34.234 1.00 67.97 585 SER A CA 1
ATOM 1582 C C . SER A 1 233 ? 78.575 46.903 34.883 1.00 74.64 585 SER A C 1
ATOM 1583 O O . SER A 1 233 ? 77.742 46.016 35.071 1.00 53.10 585 SER A O 1
ATOM 1586 N N . LYS A 1 234 ? 78.346 48.171 35.209 1.00 115.16 586 LYS A N 1
ATOM 1587 C CA . LYS A 1 234 ? 77.117 48.582 35.866 1.00 105.10 586 LYS A CA 1
ATOM 1588 C C . LYS A 1 234 ? 76.070 49.096 34.891 1.00 74.81 586 LYS A C 1
ATOM 1589 O O . LYS A 1 234 ? 75.016 49.571 35.326 1.00 64.78 586 LYS A O 1
ATOM 1595 N N . ALA A 1 235 ? 76.321 49.002 33.601 1.00 54.44 587 ALA A N 1
ATOM 1596 C CA . ALA A 1 235 ? 75.341 49.591 32.706 1.00 79.40 587 ALA A CA 1
ATOM 1597 C C . ALA A 1 235 ? 74.267 48.568 32.340 1.00 93.33 587 ALA A C 1
ATOM 1598 O O . ALA A 1 235 ? 74.501 47.359 32.413 1.00 70.74 587 ALA A O 1
ATOM 1600 N N . PRO A 1 236 ? 73.074 49.037 31.978 1.00 120.01 588 PRO A N 1
ATOM 1601 C CA . PRO A 1 236 ? 71.989 48.123 31.589 1.00 109.81 588 PRO A CA 1
ATOM 1602 C C . PRO A 1 236 ? 72.345 47.217 30.414 1.00 128.90 588 PRO A C 1
ATOM 1603 O O . PRO A 1 236 ? 73.312 47.435 29.683 1.00 89.26 588 PRO A O 1
ATOM 1607 N N . GLN A 1 237 ? 71.526 46.185 30.233 1.00 173.92 589 GLN A N 1
ATOM 1608 C CA . GLN A 1 237 ? 71.669 45.265 29.109 1.00 117.06 589 GLN A CA 1
ATOM 1609 C C . GLN A 1 237 ? 70.483 45.350 28.152 1.00 75.34 589 GLN A C 1
ATOM 1610 O O . GLN A 1 237 ? 69.900 46.418 27.968 1.00 62.43 589 GLN A O 1
ATOM 1612 N N . SER A 1 246 ? 79.053 39.510 25.234 1.00 73.73 598 SER A N 1
ATOM 1613 C CA . SER A 1 246 ? 78.767 40.840 24.711 1.00 117.09 598 SER A CA 1
ATOM 1614 C C . SER A 1 246 ? 79.363 41.914 25.605 1.00 131.59 598 SER A C 1
ATOM 1615 O O . SER A 1 246 ? 79.837 42.936 25.117 1.00 130.04 598 SER A O 1
ATOM 1618 N N . VAL A 1 247 ? 79.332 41.686 26.918 1.00 117.41 599 VAL A N 1
ATOM 1619 C CA . VAL A 1 247 ? 79.950 42.632 27.842 1.00 88.27 599 VAL A CA 1
ATOM 1620 C C . VAL A 1 247 ? 81.468 42.575 27.719 1.00 86.98 599 VAL A C 1
ATOM 1621 O O . VAL A 1 247 ? 82.151 43.612 27.770 1.00 59.55 599 VAL A O 1
ATOM 1625 N N . ASP A 1 248 ? 82.022 41.368 27.552 1.00 99.59 600 ASP A N 1
ATOM 1626 C CA . ASP A 1 248 ? 83.443 41.263 27.258 1.00 82.99 600 ASP A CA 1
ATOM 1627 C C . ASP A 1 248 ? 83.781 41.970 25.955 1.00 47.94 600 ASP A C 1
ATOM 1628 O O . ASP A 1 248 ? 84.872 42.534 25.818 1.00 47.01 600 ASP A O 1
ATOM 1633 N N . SER A 1 249 ? 82.865 41.972 24.989 1.00 43.99 601 SER A N 1
ATOM 1634 C CA . SER A 1 249 ? 83.188 42.628 23.728 1.00 45.15 601 SER A CA 1
ATOM 1635 C C . SER A 1 249 ? 83.202 44.146 23.885 1.00 49.28 601 SER A C 1
ATOM 1636 O O . SER A 1 249 ? 84.024 44.822 23.259 1.00 60.38 601 SER A O 1
ATOM 1639 N N . LEU A 1 250 ? 82.328 44.688 24.734 1.00 68.75 602 LEU A N 1
ATOM 1640 C CA . LEU A 1 250 ? 82.341 46.120 25.009 1.00 46.26 602 LEU A CA 1
ATOM 1641 C C . LEU A 1 250 ? 83.545 46.510 25.851 1.00 29.08 602 LEU A C 1
ATOM 1642 O O . LEU A 1 250 ? 84.049 47.627 25.721 1.00 43.47 602 LEU A O 1
ATOM 1647 N N . GLN A 1 251 ? 84.024 45.591 26.702 1.00 34.03 603 GLN A N 1
ATOM 1648 C CA . GLN A 1 251 ? 85.264 45.834 27.436 1.00 34.80 603 GLN A CA 1
ATOM 1649 C C . GLN A 1 251 ? 86.429 45.874 26.476 1.00 48.34 603 GLN A C 1
ATOM 1650 O O . GLN A 1 251 ? 87.301 46.746 26.570 1.00 58.14 603 GLN A O 1
ATOM 1656 N N . LYS A 1 252 ? 86.461 44.911 25.545 1.00 39.22 604 LYS A N 1
ATOM 1657 C CA . LYS A 1 252 ? 87.527 44.886 24.559 1.00 44.23 604 LYS A CA 1
ATOM 1658 C C . LYS A 1 252 ? 87.475 46.145 23.720 1.00 30.57 604 LYS A C 1
ATOM 1659 O O . LYS A 1 252 ? 88.513 46.675 23.325 1.00 41.35 604 LYS A O 1
ATOM 1665 N N . PHE A 1 253 ? 86.272 46.636 23.450 1.00 31.73 605 PHE A N 1
ATOM 1666 C CA . PHE A 1 253 ? 86.135 47.867 22.679 1.00 36.54 605 PHE A CA 1
ATOM 1667 C C . PHE A 1 253 ? 86.621 49.076 23.477 1.00 32.68 605 PHE A C 1
ATOM 1668 O O . PHE A 1 253 ? 87.240 49.992 22.921 1.00 36.42 605 PHE A O 1
ATOM 1676 N N . ALA A 1 254 ? 86.274 49.136 24.769 1.00 36.88 606 ALA A N 1
ATOM 1677 C CA . ALA A 1 254 ? 86.870 50.158 25.653 1.00 39.02 606 ALA A CA 1
ATOM 1678 C C . ALA A 1 254 ? 88.397 50.170 25.545 1.00 43.62 606 ALA A C 1
ATOM 1679 O O . ALA A 1 254 ? 89.026 51.233 25.474 1.00 37.22 606 ALA A O 1
ATOM 1681 N N . ALA A 1 255 ? 89.015 48.994 25.531 1.00 40.76 607 ALA A N 1
ATOM 1682 C CA . ALA A 1 255 ? 90.467 48.949 25.437 1.00 56.02 607 ALA A CA 1
ATOM 1683 C C . ALA A 1 255 ? 90.949 49.520 24.110 1.00 36.43 607 ALA A C 1
ATOM 1684 O O . ALA A 1 255 ? 92.022 50.133 24.048 1.00 46.80 607 ALA A O 1
ATOM 1686 N N . GLN A 1 256 ? 90.147 49.374 23.048 1.00 34.72 608 GLN A N 1
ATOM 1687 C CA . GLN A 1 256 ? 90.516 49.942 21.752 1.00 42.23 608 GLN A CA 1
ATOM 1688 C C . GLN A 1 256 ? 90.410 51.455 21.777 1.00 48.41 608 GLN A C 1
ATOM 1689 O O . GLN A 1 256 ? 91.163 52.148 21.092 1.00 38.04 608 GLN A O 1
ATOM 1695 N N . LEU A 1 257 ? 89.457 51.989 22.537 1.00 41.79 609 LEU A N 1
ATOM 1696 C CA . LEU A 1 257 ? 89.364 53.438 22.689 1.00 32.99 609 LEU A CA 1
ATOM 1697 C C . LEU A 1 257 ? 90.536 53.987 23.485 1.00 30.55 609 LEU A C 1
ATOM 1698 O O . LEU A 1 257 ? 91.018 55.098 23.211 1.00 37.65 609 LEU A O 1
ATOM 1703 N N . GLU A 1 258 ? 91.015 53.214 24.456 1.00 33.33 610 GLU A N 1
ATOM 1704 C CA . GLU A 1 258 ? 92.183 53.629 25.222 1.00 50.25 610 GLU A CA 1
ATOM 1705 C C . GLU A 1 258 ? 93.360 53.905 24.302 1.00 57.58 610 GLU A C 1
ATOM 1706 O O . GLU A 1 258 ? 94.042 54.927 24.440 1.00 44.56 610 GLU A O 1
ATOM 1712 N N . ARG A 1 259 ? 93.606 53.012 23.341 1.00 59.04 611 ARG A N 1
ATOM 1713 C CA . ARG A 1 259 ? 94.744 53.197 22.448 1.00 39.48 611 ARG A CA 1
ATOM 1714 C C . ARG A 1 259 ? 94.619 54.474 21.641 1.00 40.55 611 ARG A C 1
ATOM 1715 O O . ARG A 1 259 ? 95.634 55.102 21.326 1.00 41.33 611 ARG A O 1
ATOM 1723 N N . GLU A 1 260 ? 93.393 54.869 21.298 1.00 41.54 612 GLU A N 1
ATOM 1724 C CA . GLU A 1 260 ? 93.143 55.977 20.384 1.00 70.29 612 GLU A CA 1
ATOM 1725 C C . GLU A 1 260 ? 93.058 57.334 21.054 1.00 73.45 612 GLU A C 1
ATOM 1726 O O . GLU A 1 260 ? 93.408 58.344 20.440 1.00 70.31 612 GLU A O 1
ATOM 1732 N N . PHE A 1 261 ? 92.564 57.386 22.278 1.00 73.49 613 PHE A N 1
ATOM 1733 C CA . PHE A 1 261 ? 92.171 58.637 22.892 1.00 64.62 613 PHE A CA 1
ATOM 1734 C C . PHE A 1 261 ? 92.698 58.804 24.300 1.00 46.35 613 PHE A C 1
ATOM 1735 O O . PHE A 1 261 ? 92.526 59.883 24.871 1.00 43.15 613 PHE A O 1
ATOM 1743 N N . VAL A 1 262 ? 93.336 57.788 24.881 1.00 40.77 614 VAL A N 1
ATOM 1744 C CA . VAL A 1 262 ? 93.722 57.904 26.281 1.00 47.64 614 VAL A CA 1
ATOM 1745 C C . VAL A 1 262 ? 95.169 57.453 26.449 1.00 54.77 614 VAL A C 1
ATOM 1746 O O . VAL A 1 262 ? 95.691 57.421 27.566 1.00 89.15 614 VAL A O 1
ATOM 1750 N N . ASP A 1 263 ? 95.837 57.152 25.340 1.00 73.14 615 ASP A N 1
ATOM 1751 C CA . ASP A 1 263 ? 97.155 56.536 25.402 1.00 52.43 615 ASP A CA 1
ATOM 1752 C C . ASP A 1 263 ? 98.183 57.656 25.432 1.00 63.44 615 ASP A C 1
ATOM 1753 O O . ASP A 1 263 ? 98.500 58.268 24.409 1.00 80.44 615 ASP A O 1
ATOM 1758 N N . GLY A 1 264 ? 98.682 57.943 26.614 1.00 51.62 616 GLY A N 1
ATOM 1759 C CA . GLY A 1 264 ? 99.695 58.960 26.758 1.00 65.40 616 GLY A CA 1
ATOM 1760 C C . GLY A 1 264 ? 99.121 60.316 27.079 1.00 57.52 616 GLY A C 1
ATOM 1761 O O . GLY A 1 264 ? 97.927 60.603 26.900 1.00 47.31 616 GLY A O 1
ATOM 1762 N N . GLU A 1 265 ? 100.018 61.180 27.534 1.00 60.52 617 GLU A N 1
ATOM 1763 C CA . GLU A 1 265 ? 99.595 62.472 28.031 1.00 59.37 617 GLU A CA 1
ATOM 1764 C C . GLU A 1 265 ? 99.090 63.357 26.908 1.00 44.82 617 GLU A C 1
ATOM 1765 O O . GLU A 1 265 ? 98.130 64.102 27.110 1.00 52.35 617 GLU A O 1
ATOM 1771 N N . ARG A 1 266 ? 99.686 63.293 25.720 1.00 104.88 618 ARG A N 1
ATOM 1772 C CA . ARG A 1 266 ? 99.157 64.100 24.627 1.00 58.46 618 ARG A CA 1
ATOM 1773 C C . ARG A 1 266 ? 97.721 63.686 24.307 1.00 56.54 618 ARG A C 1
ATOM 1774 O O . ARG A 1 266 ? 96.796 64.513 24.339 1.00 47.08 618 ARG A O 1
ATOM 1776 N N . SER A 1 267 ? 97.502 62.397 24.037 1.00 43.33 619 SER A N 1
ATOM 1777 C CA . SER A 1 267 ? 96.156 61.942 23.676 1.00 53.27 619 SER A CA 1
ATOM 1778 C C . SER A 1 267 ? 95.140 62.305 24.748 1.00 75.20 619 SER A C 1
ATOM 1779 O O . SER A 1 267 ? 94.044 62.794 24.439 1.00 50.92 619 SER A O 1
ATOM 1782 N N . LEU A 1 268 ? 95.482 62.075 26.018 1.00 38.13 620 LEU A N 1
ATOM 1783 C CA . LEU A 1 268 ? 94.527 62.355 27.090 1.00 58.27 620 LEU A CA 1
ATOM 1784 C C . LEU A 1 268 ? 94.133 63.829 27.097 1.00 56.11 620 LEU A C 1
ATOM 1785 O O . LEU A 1 268 ? 92.938 64.184 27.209 1.00 33.04 620 LEU A O 1
ATOM 1790 N N . ALA A 1 269 ? 95.130 64.702 26.951 1.00 53.04 621 ALA A N 1
ATOM 1791 C CA . ALA A 1 269 ? 94.876 66.136 26.931 1.00 42.62 621 ALA A CA 1
ATOM 1792 C C . ALA A 1 269 ? 93.936 66.518 25.786 1.00 47.63 621 ALA A C 1
ATOM 1793 O O . ALA A 1 269 ? 93.031 67.344 25.958 1.00 48.09 621 ALA A O 1
ATOM 1795 N N . GLU A 1 270 ? 94.114 65.903 24.615 1.00 42.46 622 GLU A N 1
ATOM 1796 C CA . GLU A 1 270 ? 93.172 66.139 23.527 1.00 35.48 622 GLU A CA 1
ATOM 1797 C C . GLU A 1 270 ? 91.792 65.674 23.920 1.00 41.73 622 GLU A C 1
ATOM 1798 O O . GLU A 1 270 ? 90.792 66.390 23.742 1.00 44.77 622 GLU A O 1
ATOM 1800 N N . SER A 1 271 ? 91.713 64.465 24.451 1.00 38.80 623 SER A N 1
ATOM 1801 C CA . SER A 1 271 ? 90.416 63.930 24.794 1.00 37.54 623 SER A CA 1
ATOM 1802 C C . SER A 1 271 ? 89.739 64.795 25.840 1.00 35.91 623 SER A C 1
ATOM 1803 O O . SER A 1 271 ? 88.521 64.974 25.798 1.00 33.79 623 SER A O 1
ATOM 1806 N N . GLN A 1 272 ? 90.527 65.316 26.788 1.00 54.50 624 GLN A N 1
ATOM 1807 C CA . GLN A 1 272 ? 90.001 66.142 27.867 1.00 34.66 624 GLN A CA 1
ATOM 1808 C C . GLN A 1 272 ? 89.418 67.447 27.327 1.00 33.68 624 GLN A C 1
ATOM 1809 O O . GLN A 1 272 ? 88.400 67.928 27.833 1.00 38.52 624 GLN A O 1
ATOM 1815 N N . GLU A 1 273 ? 90.053 68.050 26.311 1.00 38.59 625 GLU A N 1
ATOM 1816 C CA . GLU A 1 273 ? 89.486 69.256 25.706 1.00 44.49 625 GLU A CA 1
ATOM 1817 C C . GLU A 1 273 ? 88.121 68.977 25.095 1.00 51.65 625 GLU A C 1
ATOM 1818 O O . GLU A 1 273 ? 87.142 69.670 25.398 1.00 43.35 625 GLU A O 1
ATOM 1824 N N . ASN A 1 274 ? 88.026 67.967 24.221 1.00 37.73 626 ASN A N 1
ATOM 1825 C CA . ASN A 1 274 ? 86.730 67.632 23.652 1.00 36.79 626 ASN A CA 1
ATOM 1826 C C . ASN A 1 274 ? 85.694 67.404 24.745 1.00 54.75 626 ASN A C 1
ATOM 1827 O O . ASN A 1 274 ? 84.563 67.904 24.675 1.00 44.06 626 ASN A O 1
ATOM 1832 N N . ALA A 1 275 ? 86.060 66.625 25.758 1.00 36.92 627 ALA A N 1
ATOM 1833 C CA . ALA A 1 275 ? 85.100 66.271 26.789 1.00 36.08 627 ALA A CA 1
ATOM 1834 C C . ALA A 1 275 ? 84.673 67.492 27.586 1.00 41.66 627 ALA A C 1
ATOM 1835 O O . ALA A 1 275 ? 83.479 67.687 27.831 1.00 37.00 627 ALA A O 1
ATOM 1837 N N . PHE A 1 276 ? 85.623 68.342 27.985 1.00 36.73 628 PHE A N 1
ATOM 1838 C CA . PHE A 1 276 ? 85.247 69.443 28.863 1.00 34.97 628 PHE A CA 1
ATOM 1839 C C . PHE A 1 276 ? 84.499 70.506 28.074 1.00 45.09 628 PHE A C 1
ATOM 1840 O O . PHE A 1 276 ? 83.643 71.202 28.625 1.00 49.86 628 PHE A O 1
ATOM 1848 N N . ARG A 1 277 ? 84.859 70.675 26.804 1.00 45.00 629 ARG A N 1
ATOM 1849 C CA . ARG A 1 277 ? 84.495 71.856 26.040 1.00 35.99 629 ARG A CA 1
ATOM 1850 C C . ARG A 1 277 ? 83.435 71.626 24.970 1.00 73.70 629 ARG A C 1
ATOM 1851 O O . ARG A 1 277 ? 82.918 72.605 24.425 1.00 95.58 629 ARG A O 1
ATOM 1853 N N . LYS A 1 278 ? 83.093 70.377 24.655 1.00 81.55 630 LYS A N 1
ATOM 1854 C CA . LYS A 1 278 ? 82.325 70.136 23.431 1.00 56.83 630 LYS A CA 1
ATOM 1855 C C . LYS A 1 278 ? 81.522 68.841 23.449 1.00 43.01 630 LYS A C 1
ATOM 1856 O O . LYS A 1 278 ? 81.173 68.397 22.356 1.00 39.92 630 LYS A O 1
ATOM 1862 N N . GLN A 1 279 ? 81.242 68.195 24.587 1.00 60.15 631 GLN A N 1
ATOM 1863 C CA . GLN A 1 279 ? 80.939 66.763 24.527 1.00 59.83 631 GLN A CA 1
ATOM 1864 C C . GLN A 1 279 ? 79.687 66.445 23.711 1.00 72.83 631 GLN A C 1
ATOM 1865 O O . GLN A 1 279 ? 79.749 65.545 22.850 1.00 48.99 631 GLN A O 1
ATOM 1871 N N . PRO A 1 280 ? 78.540 67.105 23.915 1.00 94.06 632 PRO A N 1
ATOM 1872 C CA . PRO A 1 280 ? 77.385 66.774 23.070 1.00 72.44 632 PRO A CA 1
ATOM 1873 C C . PRO A 1 280 ? 77.679 67.016 21.610 1.00 40.45 632 PRO A C 1
ATOM 1874 O O . PRO A 1 280 ? 77.318 66.204 20.757 1.00 42.01 632 PRO A O 1
ATOM 1878 N N . ALA A 1 281 ? 78.327 68.129 21.300 1.00 32.38 633 ALA A N 1
ATOM 1879 C CA . ALA A 1 281 ? 78.665 68.447 19.921 1.00 43.69 633 ALA A CA 1
ATOM 1880 C C . ALA A 1 281 ? 79.578 67.403 19.338 1.00 52.50 633 ALA A C 1
ATOM 1881 O O . ALA A 1 281 ? 79.422 67.004 18.173 1.00 37.58 633 ALA A O 1
ATOM 1883 N N . PHE A 1 282 ? 80.543 66.956 20.138 1.00 42.21 634 PHE A N 1
ATOM 1884 C CA . PHE A 1 282 ? 81.455 65.892 19.724 1.00 36.17 634 PHE A CA 1
ATOM 1885 C C . PHE A 1 282 ? 80.691 64.611 19.388 1.00 38.07 634 PHE A C 1
ATOM 1886 O O . PHE A 1 282 ? 80.857 64.044 18.308 1.00 34.54 634 PHE A O 1
ATOM 1894 N N . ILE A 1 283 ? 79.828 64.148 20.289 1.00 35.42 635 ILE A N 1
ATOM 1895 C CA . ILE A 1 283 ? 79.101 62.902 20.022 1.00 35.83 635 ILE A CA 1
ATOM 1896 C C . ILE A 1 283 ? 78.231 63.043 18.782 1.00 32.32 635 ILE A C 1
ATOM 1897 O O . ILE A 1 283 ? 78.087 62.089 17.996 1.00 33.32 635 ILE A O 1
ATOM 1902 N N . GLN A 1 284 ? 77.601 64.213 18.596 1.00 35.77 636 GLN A N 1
ATOM 1903 C CA . GLN A 1 284 ? 76.808 64.422 17.384 1.00 42.32 636 GLN A CA 1
ATOM 1904 C C . GLN A 1 284 ? 77.680 64.501 16.137 1.00 41.27 636 GLN A C 1
ATOM 1905 O O . GLN A 1 284 ? 77.270 64.043 15.061 1.00 38.97 636 GLN A O 1
ATOM 1911 N N . GLN A 1 285 ? 78.883 65.064 16.244 1.00 33.68 637 GLN A N 1
ATOM 1912 C CA . GLN A 1 285 ? 79.795 65.002 15.104 1.00 29.95 637 GLN A CA 1
ATOM 1913 C C . GLN A 1 285 ? 80.238 63.555 14.827 1.00 48.48 637 GLN A C 1
ATOM 1914 O O . GLN A 1 285 ? 80.320 63.137 13.667 1.00 35.18 637 GLN A O 1
ATOM 1920 N N . VAL 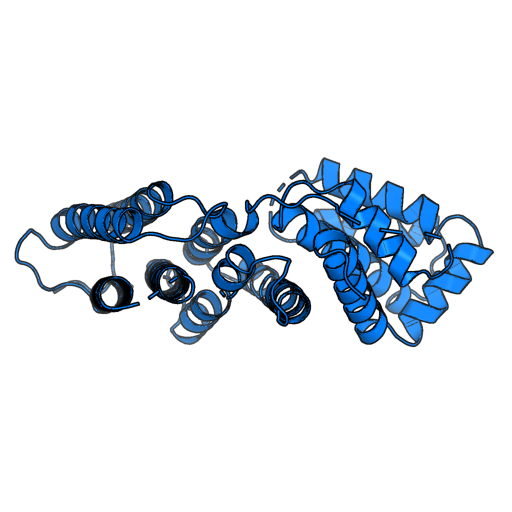A 1 286 ? 80.493 62.757 15.868 1.00 31.65 638 VAL A N 1
ATOM 1921 C CA . VAL A 1 286 ? 80.816 61.340 15.665 1.00 37.93 638 VAL A CA 1
ATOM 1922 C C . VAL A 1 286 ? 79.686 60.639 14.894 1.00 31.62 638 VAL A C 1
ATOM 1923 O O . VAL A 1 286 ? 79.925 59.849 13.963 1.00 32.13 638 VAL A O 1
ATOM 1927 N N . LEU A 1 287 ? 78.435 60.892 15.298 1.00 27.69 639 LEU A N 1
ATOM 1928 C CA . LEU A 1 287 ? 77.283 60.295 14.625 1.00 37.13 639 LEU A CA 1
ATOM 1929 C C . LEU A 1 287 ? 77.232 60.692 13.161 1.00 28.52 639 LEU A C 1
ATOM 1930 O O . LEU A 1 287 ? 76.917 59.865 12.291 1.00 34.25 639 LEU A O 1
ATOM 1935 N N . VAL A 1 288 ? 77.447 61.973 12.876 1.00 35.71 640 VAL A N 1
ATOM 1936 C CA . VAL A 1 288 ? 77.535 62.423 11.484 1.00 39.94 640 VAL A CA 1
ATOM 1937 C C . VAL A 1 288 ? 78.571 61.604 10.739 1.00 43.83 640 VAL A C 1
ATOM 1938 O O . VAL A 1 288 ? 78.344 61.130 9.623 1.00 38.30 640 VAL A O 1
ATOM 1942 N N . ASN A 1 289 ? 79.748 61.472 11.331 1.00 32.43 641 ASN A N 1
ATOM 1943 C CA . ASN A 1 289 ? 80.828 60.770 10.649 1.00 39.65 641 ASN A CA 1
ATOM 1944 C C . ASN A 1 289 ? 80.517 59.276 10.534 1.00 32.35 641 ASN A C 1
ATOM 1945 O O . ASN A 1 289 ? 80.890 58.644 9.530 1.00 34.40 641 ASN A O 1
ATOM 1950 N N . ILE A 1 290 ? 79.850 58.681 11.531 1.00 29.11 642 ILE A N 1
ATOM 1951 C CA . ILE A 1 290 ? 79.429 57.290 11.373 1.00 37.63 642 ILE A CA 1
ATOM 1952 C C . ILE A 1 290 ? 78.469 57.174 10.213 1.00 45.41 642 ILE A C 1
ATOM 1953 O O . ILE A 1 290 ? 78.559 56.243 9.415 1.00 36.36 642 ILE A O 1
ATOM 1958 N N . ALA A 1 291 ? 77.487 58.076 10.141 1.00 33.84 643 ALA A N 1
ATOM 1959 C CA . ALA A 1 291 ? 76.526 58.002 9.041 1.00 36.74 643 ALA A CA 1
ATOM 1960 C C . ALA A 1 291 ? 77.237 58.138 7.712 1.00 47.67 643 ALA A C 1
ATOM 1961 O O . ALA A 1 291 ? 76.915 57.430 6.755 1.00 42.81 643 ALA A O 1
ATOM 1963 N N . SER A 1 292 ? 78.211 59.038 7.639 1.00 57.50 644 SER A N 1
ATOM 1964 C CA . SER A 1 292 ? 79.007 59.181 6.427 1.00 49.28 644 SER A CA 1
ATOM 1965 C C . SER A 1 292 ? 79.685 57.874 6.049 1.00 48.57 644 SER A C 1
ATOM 1966 O O . SER A 1 292 ? 79.715 57.497 4.873 1.00 40.00 644 SER A O 1
ATOM 1969 N N . LEU A 1 293 ? 80.233 57.153 7.025 1.00 43.59 645 LEU A N 1
ATOM 1970 C CA . LEU A 1 293 ? 80.918 55.930 6.637 1.00 44.41 645 LEU A CA 1
ATOM 1971 C C . LEU A 1 293 ? 79.948 54.898 6.075 1.00 47.83 645 LEU A C 1
ATOM 1972 O O . LEU A 1 293 ? 80.313 54.134 5.173 1.00 40.12 645 LEU A O 1
ATOM 1977 N N . PHE A 1 294 ? 78.713 54.860 6.580 1.00 38.43 646 PHE A N 1
ATOM 1978 C CA . PHE A 1 294 ? 77.742 53.908 6.056 1.00 48.29 646 PHE A CA 1
ATOM 1979 C C . PHE A 1 294 ? 77.098 54.413 4.777 1.00 72.98 646 PHE A C 1
ATOM 1980 O O . PHE A 1 294 ? 76.663 53.612 3.946 1.00 83.32 646 PHE A O 1
ATOM 1988 N N . SER A 1 295 ? 77.018 55.725 4.614 1.00 56.87 647 SER A N 1
ATOM 1989 C CA . SER A 1 295 ? 76.340 56.324 3.475 1.00 59.23 647 SER A CA 1
ATOM 1990 C C . SER A 1 295 ? 77.286 56.613 2.317 1.00 65.26 647 SER A C 1
ATOM 1991 O O . SER A 1 295 ? 76.862 56.593 1.155 1.00 85.25 647 SER A O 1
ATOM 1994 N N . GLY A 1 296 ? 78.556 56.883 2.617 1.00 41.64 648 GLY A N 1
ATOM 1995 C CA . GLY A 1 296 ? 79.502 57.360 1.634 1.00 44.80 648 GLY A CA 1
ATOM 1996 C C . GLY A 1 296 ? 79.478 58.856 1.408 1.00 60.85 648 GLY A C 1
ATOM 1997 O O . GLY A 1 296 ? 80.279 59.354 0.609 1.00 85.11 648 GLY A O 1
ATOM 1998 N N . TYR A 1 297 ? 78.603 59.590 2.092 1.00 119.80 649 TYR A N 1
ATOM 1999 C CA . TYR A 1 297 ? 78.330 60.986 1.782 1.00 126.58 649 TYR A CA 1
ATOM 2000 C C . TYR A 1 297 ? 78.858 61.908 2.872 1.00 186.06 649 TYR A C 1
ATOM 2001 O O . TYR A 1 297 ? 79.011 61.512 4.031 1.00 208.53 649 TYR A O 1
ATOM 2003 N N . LEU A 1 298 ? 79.139 63.145 2.477 1.00 144.80 650 LEU A N 1
ATOM 2004 C CA . LEU A 1 298 ? 79.618 64.170 3.392 1.00 139.60 650 LEU A CA 1
ATOM 2005 C C . LEU A 1 298 ? 78.524 65.197 3.660 1.00 118.12 650 LEU A C 1
ATOM 2006 O O . LEU A 1 298 ? 78.454 65.777 4.744 1.00 107.14 650 LEU A O 1
#

Organism: Chlamydia trachomatis serovar L2 (strain ATCC VR-902B / DSM 19102 / 434/Bu) (NCBI:txid471472)

Foldseek 3Di:
DDALLPDDPVLLVLLVVLVLQLLVLDALQDADDLRSLVSNVVSLQVSQCVNQHNDGDGHPLSVLLNVLSVVVNVPLCSVLLSLLSSLLSQLSQNDDNVLSNLLSVLLLLSVLSNDDLQDPCNLVSLVSNLVSCNLQVSLVVGGPSNVVSNCSSSVSSQARFFAFPVDLLLVLLCLQRVLDGTNVSNSLLLVLVLLLLVLCQVCVPDALVVSLCSLVVLVVGDDVSVSSNVSSVVVCVQQRPDDVSVVVSSCCSNPPSVVSSSSSSVSNSCRRNVHD

B-factor: mean 50.9, std 27.02, range [18.61, 267.82]

Nearest PDB structures (foldseek):
  5ue0-assembly1_A  TM=1.004E+00  e=4.262E-37  Chlamydia trachomatis L2/434/Bu

Sequence (276 aa):
SLLLDDVDNEMAAIAMQGFRSMIEQFNVNNPATAKELQAMEAQLTAMSDQLVGADGELPAEIQAIKDALAQALKQADGLATAMGQVAFAAAVGGGSAGTAGTVQMNVQLYKTAFSSTSSSSYAAALSDGYSAYTLNSLYSESRSGVQSAISQTANPALSRSVSRSADASQRAAETIVRDSQTLGDVYSRLQVLDSLMSTIVSNPQANQEEIMQLTASISKAPQSVDSLQKFAAQLEREFVDGERSLAESQENAFRKQPAFIQQVLVNIASLFSGYL

Secondary structure (DSSP, 8-state):
---GGG--HHHHHHHHHHHHHHHTT--TTS---HHHHHHHHHHHHHHHHHHH-TTSPPPHHHHHHHHHHHHHHH--HHHHHHHHHHHHHH------HHHHHHHHHH--HHHHHT--TTSTTHHHHHHHHHHH--HHHHHHHS-HHHHHHHHHHHHHHHT-B------HHHHHHHHHHHT-SBHHHHHHHHHHHHHHHHHHHH-TT--HHHHH--HHHHHTS---HHHHHHHHHHHHHHHTSHHHHHHHHHHHHHHHHHHHHHHHHHHHHHHHH---